Protein AF-A0A968U6Q4-F1 (afdb_monomer_lite)

Structure (mmCIF, N/CA/C/O backbone):
data_AF-A0A968U6Q4-F1
#
_entry.id   AF-A0A968U6Q4-F1
#
loop_
_atom_site.group_PDB
_atom_site.id
_atom_site.type_symbol
_atom_site.label_atom_id
_atom_site.label_alt_id
_atom_site.label_comp_id
_atom_site.label_asym_id
_atom_site.label_entity_id
_atom_site.label_seq_id
_atom_site.pdbx_PDB_ins_code
_atom_site.Cartn_x
_atom_site.Cartn_y
_atom_site.Cartn_z
_atom_site.occupancy
_atom_site.B_iso_or_equiv
_atom_site.auth_seq_id
_atom_site.auth_comp_id
_atom_site.auth_asym_id
_atom_site.auth_atom_id
_atom_site.pdbx_PDB_model_num
ATOM 1 N N . MET A 1 1 ? -23.267 0.682 14.275 1.00 75.75 1 MET A N 1
ATOM 2 C CA . MET A 1 1 ? -24.245 0.670 13.162 1.00 75.75 1 MET A CA 1
ATOM 3 C C . MET A 1 1 ? -23.506 0.391 11.859 1.00 75.75 1 MET A C 1
ATOM 5 O O . MET A 1 1 ? -22.296 0.574 11.845 1.00 75.75 1 MET A O 1
ATOM 9 N N . PRO A 1 2 ? -24.155 -0.107 10.793 1.00 87.12 2 PRO A N 1
ATOM 10 C CA . PRO A 1 2 ? -23.491 -0.281 9.502 1.00 87.12 2 PRO A CA 1
ATOM 11 C C . PRO A 1 2 ? -23.343 1.059 8.760 1.00 87.12 2 PRO A C 1
ATOM 13 O O . PRO A 1 2 ? -24.261 1.874 8.776 1.00 87.12 2 PRO A O 1
ATOM 16 N N . PHE A 1 3 ? -22.223 1.247 8.055 1.00 95.56 3 PHE A N 1
ATOM 17 C CA . PHE A 1 3 ? -22.048 2.360 7.114 1.00 95.56 3 PHE A CA 1
ATOM 18 C C . PHE A 1 3 ? -23.128 2.364 6.012 1.00 95.56 3 PHE A C 1
ATOM 20 O O . PHE A 1 3 ? -23.607 1.289 5.620 1.00 95.56 3 PHE A O 1
ATOM 27 N N . PRO A 1 4 ? -23.447 3.538 5.428 1.00 97.12 4 PRO A N 1
ATOM 28 C CA . PRO A 1 4 ? -24.212 3.633 4.191 1.00 97.12 4 PRO A CA 1
ATOM 29 C C . PRO A 1 4 ? -23.620 2.739 3.099 1.00 97.12 4 PRO A C 1
ATOM 31 O O . PRO A 1 4 ? -22.401 2.606 2.976 1.00 97.12 4 PRO A O 1
ATOM 34 N N . LYS A 1 5 ? -24.487 2.151 2.267 1.00 97.12 5 LYS A N 1
ATOM 35 C CA . LYS A 1 5 ? -24.078 1.182 1.239 1.00 97.12 5 LYS A CA 1
ATOM 36 C C . LYS A 1 5 ? -22.951 1.711 0.340 1.00 97.12 5 LYS A C 1
ATOM 38 O O . LYS A 1 5 ? -21.973 0.999 0.146 1.00 97.12 5 LYS A O 1
ATOM 43 N N . GLY A 1 6 ? -23.064 2.951 -0.147 1.00 97.88 6 GLY A N 1
ATOM 44 C CA . GLY A 1 6 ? -22.059 3.555 -1.031 1.00 97.88 6 GLY A CA 1
ATOM 45 C C . GLY A 1 6 ? -20.687 3.700 -0.368 1.00 97.88 6 GLY A C 1
ATOM 46 O O . GLY A 1 6 ? -19.688 3.295 -0.949 1.00 97.88 6 GLY A O 1
ATOM 47 N N . VAL A 1 7 ? -20.647 4.174 0.881 1.00 98.19 7 VAL A N 1
ATOM 48 C CA . VAL A 1 7 ? -19.402 4.298 1.663 1.00 98.19 7 VAL A CA 1
ATOM 49 C C . VAL A 1 7 ? -18.778 2.926 1.918 1.00 98.19 7 VAL A C 1
ATOM 51 O O . VAL A 1 7 ? -17.573 2.741 1.753 1.00 98.19 7 VAL A O 1
ATOM 54 N N . ARG A 1 8 ? -19.603 1.930 2.267 1.00 97.50 8 ARG A N 1
ATOM 55 C CA . ARG A 1 8 ? -19.145 0.553 2.477 1.00 97.50 8 ARG A CA 1
ATOM 56 C C . ARG A 1 8 ? -18.539 -0.042 1.203 1.00 97.50 8 ARG A C 1
ATOM 58 O O . ARG A 1 8 ? -17.495 -0.687 1.270 1.00 97.50 8 ARG A O 1
ATOM 65 N N . GLU A 1 9 ? -19.207 0.120 0.064 1.00 97.75 9 GLU A N 1
ATOM 66 C CA . GLU A 1 9 ? -18.735 -0.392 -1.226 1.00 97.75 9 GLU A CA 1
ATOM 67 C C . GLU A 1 9 ? -17.444 0.304 -1.664 1.00 97.75 9 GLU A C 1
ATOM 69 O O . GLU A 1 9 ? -16.499 -0.389 -2.039 1.00 97.75 9 GLU A O 1
ATOM 74 N N . ASP A 1 10 ? -17.360 1.630 -1.528 1.00 97.94 10 ASP A N 1
ATOM 75 C CA . ASP A 1 10 ? -16.158 2.403 -1.855 1.00 97.94 10 ASP A CA 1
ATOM 76 C C . ASP A 1 10 ? -14.952 1.948 -1.018 1.00 97.94 10 ASP A C 1
ATOM 78 O O . ASP A 1 10 ? -13.912 1.586 -1.568 1.00 97.94 10 ASP A O 1
ATOM 82 N N . ALA A 1 11 ? -15.114 1.818 0.304 1.00 97.94 11 ALA A N 1
ATOM 83 C CA . ALA A 1 11 ? -14.056 1.310 1.178 1.00 97.94 11 ALA A CA 1
ATOM 84 C C . ALA A 1 11 ? -13.579 -0.094 0.758 1.00 97.94 11 ALA A C 1
ATOM 86 O O . ALA A 1 11 ? -12.377 -0.346 0.658 1.00 97.94 11 ALA A O 1
ATOM 87 N N . LEU A 1 12 ? -14.510 -1.012 0.463 1.00 96.69 12 LEU A N 1
ATOM 88 C CA . LEU A 1 12 ? -14.184 -2.374 0.023 1.00 96.69 12 LEU A CA 1
ATOM 89 C C . LEU A 1 12 ? -13.437 -2.401 -1.315 1.00 96.69 12 LEU A C 1
ATOM 91 O O . LEU A 1 12 ? -12.538 -3.231 -1.480 1.00 96.69 12 LEU A O 1
ATOM 95 N N . VAL A 1 13 ? -13.806 -1.529 -2.256 1.00 94.56 13 VAL A N 1
ATOM 96 C CA . VAL A 1 13 ? -13.171 -1.420 -3.575 1.00 94.56 13 VAL A CA 1
ATOM 97 C C . VAL A 1 13 ? -11.781 -0.802 -3.457 1.00 94.56 13 VAL A C 1
ATOM 99 O O . VAL A 1 13 ? -10.825 -1.403 -3.946 1.00 94.56 13 VAL A O 1
ATOM 102 N N . ARG A 1 14 ? -11.634 0.322 -2.742 1.00 95.25 14 ARG A N 1
ATOM 103 C CA . ARG A 1 14 ? -10.334 0.976 -2.507 1.00 95.25 14 ARG A CA 1
ATOM 104 C C . ARG A 1 14 ? -9.351 0.062 -1.791 1.00 95.25 14 ARG A C 1
ATOM 106 O O . ARG A 1 14 ? -8.186 -0.006 -2.168 1.00 95.25 14 ARG A O 1
ATOM 113 N N . SER A 1 15 ? -9.828 -0.703 -0.810 1.00 94.38 15 SER A N 1
ATOM 114 C CA . SER A 1 15 ? -9.010 -1.700 -0.113 1.00 94.38 15 SER A CA 1
ATOM 115 C C . SER A 1 15 ? -8.886 -3.026 -0.860 1.00 94.38 15 SER A C 1
ATOM 117 O O . SER A 1 15 ? -8.177 -3.914 -0.389 1.00 94.38 15 SER A O 1
ATOM 119 N N . ARG A 1 16 ? -9.591 -3.207 -1.984 1.00 92.12 16 ARG A N 1
ATOM 120 C CA . ARG A 1 16 ? -9.603 -4.437 -2.794 1.00 92.12 16 ARG A CA 1
ATOM 121 C C . ARG A 1 16 ? -9.921 -5.702 -1.990 1.00 92.12 16 ARG A C 1
ATOM 123 O O . ARG A 1 16 ? -9.433 -6.784 -2.301 1.00 92.12 16 ARG A O 1
ATOM 130 N N . ARG A 1 17 ? -10.740 -5.564 -0.940 1.00 93.00 17 ARG A N 1
ATOM 131 C CA . ARG A 1 17 ? -11.081 -6.620 0.037 1.00 93.00 17 ARG A CA 1
ATOM 132 C C . ARG A 1 17 ? -9.887 -7.227 0.792 1.00 93.00 17 ARG A C 1
ATOM 134 O O . ARG A 1 17 ? -9.996 -8.334 1.324 1.00 93.00 17 ARG A O 1
ATOM 141 N N . TYR A 1 18 ? -8.774 -6.510 0.879 1.00 92.69 18 TYR A N 1
ATOM 142 C CA . TYR A 1 18 ? -7.690 -6.813 1.808 1.00 92.69 18 TYR A CA 1
ATOM 143 C C . TYR A 1 18 ? -7.901 -6.086 3.134 1.00 92.69 18 TYR A C 1
ATOM 145 O O . TYR A 1 18 ? -8.491 -5.006 3.183 1.00 92.69 18 TYR A O 1
ATOM 153 N N . CYS A 1 19 ? -7.408 -6.686 4.214 1.00 94.75 19 CYS A N 1
ATOM 154 C CA . CYS A 1 19 ? -7.327 -6.026 5.509 1.00 94.75 19 CYS A CA 1
ATOM 155 C C . CYS A 1 19 ? -6.284 -4.903 5.452 1.00 94.75 19 CYS A C 1
ATOM 157 O O . CYS A 1 19 ? -5.123 -5.178 5.167 1.00 94.75 19 CYS A O 1
ATOM 159 N N . CYS A 1 20 ? -6.656 -3.667 5.783 1.00 95.44 20 CYS A N 1
ATOM 160 C CA . CYS A 1 20 ? -5.728 -2.532 5.792 1.00 95.44 20 CYS A CA 1
ATOM 161 C C . CYS A 1 20 ? -4.633 -2.645 6.869 1.00 95.44 20 CYS A C 1
ATOM 163 O O . CYS A 1 20 ? -3.670 -1.894 6.832 1.00 95.44 20 CYS A O 1
ATOM 165 N N . VAL A 1 21 ? -4.782 -3.552 7.842 1.00 93.56 21 VAL A N 1
ATOM 166 C CA . VAL A 1 21 ? -3.828 -3.724 8.94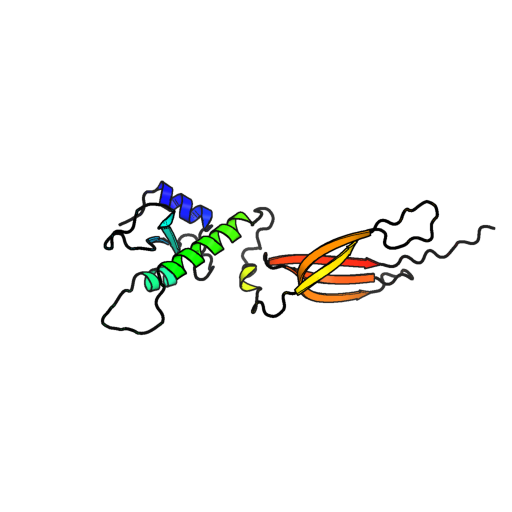9 1.00 93.56 21 VAL A CA 1
ATOM 167 C C . VAL A 1 21 ? -2.847 -4.862 8.678 1.00 93.56 21 VAL A C 1
ATOM 169 O O . VAL A 1 21 ? -1.638 -4.654 8.679 1.00 93.56 21 VAL A O 1
ATOM 172 N N . CYS A 1 22 ? -3.348 -6.081 8.445 1.00 89.12 22 CYS A N 1
ATOM 173 C CA . CYS A 1 22 ? -2.489 -7.253 8.232 1.00 89.12 22 CYS A CA 1
ATOM 174 C C . CYS A 1 22 ? -2.197 -7.550 6.756 1.00 89.12 22 CYS A C 1
ATOM 176 O O . CYS A 1 22 ? -1.406 -8.445 6.468 1.00 89.12 22 CYS A O 1
ATOM 178 N N . HIS A 1 23 ? -2.851 -6.844 5.828 1.00 87.31 23 HIS A N 1
ATOM 179 C CA . HIS A 1 23 ? -2.708 -7.018 4.378 1.00 87.31 23 HIS A CA 1
ATOM 180 C C . HIS A 1 23 ? -3.005 -8.440 3.876 1.00 87.31 23 HIS A C 1
ATOM 182 O O . HIS A 1 23 ? -2.544 -8.851 2.811 1.00 87.31 23 HIS A O 1
ATOM 188 N N . GLU A 1 24 ? -3.807 -9.201 4.621 1.00 84.31 24 GLU A N 1
ATOM 189 C CA . GLU A 1 24 ? -4.345 -10.485 4.178 1.00 84.31 24 GLU A CA 1
ATOM 190 C C . GLU A 1 24 ? -5.581 -10.273 3.295 1.00 84.31 24 GLU A C 1
ATOM 192 O O . GLU A 1 24 ? -6.413 -9.398 3.564 1.00 84.31 24 GLU A O 1
ATOM 197 N N . HIS A 1 25 ? -5.716 -11.082 2.239 1.00 86.88 25 HIS A N 1
ATOM 198 C CA . HIS A 1 25 ? -6.896 -11.055 1.379 1.00 86.88 25 HIS A CA 1
ATOM 199 C C . HIS A 1 25 ? -8.088 -11.671 2.116 1.00 86.88 25 HIS A C 1
ATOM 201 O O . HIS A 1 25 ? -8.183 -12.888 2.258 1.00 86.88 25 HIS A O 1
ATOM 207 N N . ALA A 1 26 ? -9.020 -10.833 2.566 1.00 87.19 26 ALA A N 1
ATOM 208 C CA . ALA A 1 26 ? -10.182 -11.279 3.326 1.00 87.19 26 ALA A CA 1
ATOM 209 C C . ALA A 1 26 ? -11.366 -11.670 2.423 1.00 87.19 26 ALA A C 1
ATOM 211 O O . ALA A 1 26 ? -12.277 -12.381 2.853 1.00 87.19 26 ALA A O 1
ATOM 212 N N . GLY A 1 27 ? -11.382 -11.228 1.160 1.00 90.12 27 GLY A N 1
ATOM 213 C CA . GLY A 1 27 ? -12.414 -11.589 0.190 1.00 90.12 27 GLY A CA 1
ATOM 214 C C . GLY A 1 27 ? -13.826 -11.261 0.696 1.00 90.12 27 GLY A C 1
ATOM 215 O O . GLY A 1 27 ? -14.167 -10.100 0.936 1.00 90.12 27 GLY A O 1
ATOM 216 N N . ARG A 1 28 ? -14.682 -12.281 0.847 1.00 91.25 28 ARG A N 1
ATOM 217 C CA . ARG A 1 28 ? -16.040 -12.112 1.405 1.00 91.25 28 ARG A CA 1
ATOM 218 C C . ARG A 1 28 ? -16.056 -11.862 2.917 1.00 91.25 28 ARG A C 1
ATOM 220 O O . ARG A 1 28 ? -17.037 -11.311 3.396 1.00 91.25 28 ARG A O 1
ATOM 227 N N . GLY A 1 29 ? -14.992 -12.222 3.634 1.00 91.56 29 GLY A N 1
ATOM 228 C CA . GLY A 1 29 ? -14.818 -11.963 5.067 1.00 91.56 29 GLY A CA 1
ATOM 229 C C . GLY A 1 29 ? -14.240 -10.583 5.394 1.00 91.56 29 GLY A C 1
ATOM 230 O O . GLY A 1 29 ? -13.822 -10.353 6.523 1.00 91.56 29 GLY A O 1
ATOM 231 N N . ALA A 1 30 ? -14.156 -9.686 4.407 1.00 95.56 30 ALA A N 1
ATOM 232 C CA . ALA A 1 30 ? -13.764 -8.297 4.615 1.00 95.56 30 ALA A CA 1
ATOM 233 C C . ALA A 1 30 ? -14.919 -7.500 5.247 1.00 95.56 30 ALA A C 1
ATOM 235 O O . ALA A 1 30 ? -16.018 -7.440 4.683 1.00 95.56 30 ALA A O 1
ATOM 236 N N . GLU A 1 31 ? -14.653 -6.846 6.375 1.00 95.94 31 GLU A N 1
ATOM 237 C CA . GLU A 1 31 ? -15.612 -6.014 7.103 1.00 95.94 31 GLU A CA 1
ATOM 238 C C . GLU A 1 31 ? -15.149 -4.558 7.155 1.00 95.94 31 GLU A C 1
ATOM 240 O O . GLU A 1 31 ? -13.960 -4.281 7.291 1.00 95.94 31 GLU A O 1
ATOM 245 N N . VAL A 1 32 ? -16.092 -3.621 7.031 1.00 96.88 32 VAL A N 1
ATOM 246 C CA . VAL A 1 32 ? -15.810 -2.185 7.158 1.00 96.88 32 VAL A CA 1
ATOM 247 C C . VAL A 1 32 ? -16.065 -1.775 8.601 1.00 96.88 32 VAL A C 1
ATOM 249 O O . VAL A 1 32 ? -17.199 -1.858 9.073 1.00 96.88 32 VAL A O 1
ATOM 252 N N . HIS A 1 33 ? -15.004 -1.349 9.271 1.00 95.62 33 HIS A N 1
ATOM 253 C CA . HIS A 1 33 ? -14.987 -0.898 10.651 1.00 95.62 33 HIS A CA 1
ATOM 254 C C . HIS A 1 33 ? -14.967 0.629 10.720 1.00 95.62 33 HIS A C 1
ATOM 256 O O . HIS A 1 33 ? -14.348 1.287 9.881 1.00 95.62 33 HIS A O 1
ATOM 262 N N . HIS A 1 34 ? -15.615 1.184 11.740 1.00 96.00 34 HIS A N 1
ATOM 263 C CA . HIS A 1 34 ? -15.482 2.591 12.102 1.00 96.00 34 HIS A CA 1
ATOM 264 C C . HIS A 1 34 ? -14.171 2.805 12.860 1.00 96.00 34 HIS A C 1
ATOM 266 O O . HIS A 1 34 ? -13.973 2.209 13.913 1.00 96.00 34 HIS A O 1
ATOM 272 N N . ILE A 1 35 ? -13.282 3.663 12.361 1.00 95.06 35 ILE A N 1
ATOM 273 C CA . ILE A 1 35 ? -12.025 3.995 13.050 1.00 95.06 35 ILE A CA 1
ATOM 274 C C . ILE A 1 35 ? -12.318 4.637 14.415 1.00 95.06 35 ILE A C 1
ATOM 276 O O . ILE A 1 35 ? -11.746 4.243 15.429 1.00 95.06 35 ILE A O 1
ATOM 280 N N . VAL A 1 36 ? -13.226 5.612 14.439 1.00 93.19 36 VAL A N 1
ATOM 281 C CA . VAL A 1 36 ? -13.873 6.130 15.648 1.00 93.19 36 VAL A CA 1
ATOM 282 C C . VAL A 1 36 ? -15.279 5.558 15.674 1.00 93.19 36 VAL A C 1
ATOM 284 O O . VAL A 1 36 ? -16.029 5.776 14.725 1.00 93.19 36 VAL A O 1
ATOM 287 N N . GLN A 1 37 ? -15.645 4.825 16.725 1.00 91.56 37 GLN A N 1
ATOM 288 C CA . GLN A 1 37 ? -16.962 4.193 16.812 1.00 91.56 37 GLN A CA 1
ATOM 289 C C . GLN A 1 37 ? -18.086 5.234 16.777 1.00 91.56 37 GLN A C 1
ATOM 291 O O . GLN A 1 37 ? -17.964 6.317 17.343 1.00 91.56 37 GLN A O 1
ATOM 296 N N . GLU A 1 38 ? -19.218 4.887 16.164 1.00 91.00 38 GLU A N 1
ATOM 297 C CA . GLU A 1 38 ? -20.389 5.777 16.114 1.00 91.00 38 GLU A CA 1
ATOM 298 C C . GLU A 1 38 ? -20.899 6.140 17.520 1.00 91.00 38 GLU A C 1
ATOM 300 O O . GLU A 1 38 ? -21.280 7.281 17.767 1.00 91.00 38 GLU A O 1
ATOM 305 N N . ALA A 1 39 ? -20.826 5.196 18.468 1.00 89.25 39 ALA A N 1
ATOM 306 C CA . ALA A 1 39 ? -21.177 5.432 19.871 1.00 89.25 39 ALA A CA 1
ATOM 307 C C . ALA A 1 39 ? -20.296 6.503 20.545 1.00 89.25 39 ALA A C 1
ATOM 309 O O . ALA A 1 39 ? -20.742 7.143 21.494 1.00 89.25 39 ALA A O 1
ATOM 310 N N . ASP A 1 40 ? -19.089 6.723 20.019 1.00 89.44 40 ASP A N 1
ATOM 311 C CA . ASP A 1 40 ? -18.134 7.736 20.472 1.00 89.44 40 ASP A CA 1
ATOM 312 C C . ASP A 1 40 ? -18.154 8.995 19.575 1.00 89.44 40 ASP A C 1
ATOM 314 O O . ASP A 1 40 ? -17.259 9.836 19.652 1.00 89.44 40 ASP A O 1
ATOM 318 N N . GLY A 1 41 ? -19.166 9.141 18.709 1.00 92.56 41 GLY A N 1
ATOM 319 C CA . GLY A 1 41 ? -19.331 10.291 17.814 1.00 92.56 41 GLY A CA 1
ATOM 320 C C . GLY A 1 41 ? -18.618 10.171 16.464 1.00 92.56 41 GLY A C 1
ATOM 321 O O . GLY A 1 41 ? -18.473 11.167 15.756 1.00 92.56 41 GLY A O 1
ATOM 322 N N . GLY A 1 42 ? -18.163 8.975 16.088 1.00 94.50 42 GLY A N 1
ATOM 323 C CA . GLY A 1 42 ? -17.574 8.728 14.776 1.00 94.50 42 GLY A CA 1
ATOM 324 C C . GLY A 1 42 ? -18.565 8.901 13.624 1.00 94.50 42 GLY A C 1
ATOM 325 O O . GLY A 1 42 ? -19.723 8.496 13.716 1.00 94.50 42 GLY A O 1
ATOM 326 N N . SER A 1 43 ? -18.102 9.484 12.516 1.00 96.50 43 SER A N 1
ATOM 327 C CA . SER A 1 43 ? -18.935 9.730 11.336 1.00 96.50 43 SER A CA 1
ATOM 328 C C . SER A 1 43 ? -19.171 8.464 10.504 1.00 96.50 43 SER A C 1
ATOM 330 O O . SER A 1 43 ? -18.428 7.485 10.589 1.00 96.50 43 SER A O 1
ATOM 332 N N . ASN A 1 44 ? -20.189 8.510 9.644 1.00 97.00 44 ASN A N 1
ATOM 333 C CA . ASN A 1 44 ? -20.484 7.478 8.646 1.00 97.00 44 ASN A CA 1
ATOM 334 C C . ASN A 1 44 ? -19.874 7.798 7.265 1.00 97.00 44 ASN A C 1
ATOM 336 O O . ASN A 1 44 ? -20.356 7.308 6.244 1.00 97.00 44 ASN A O 1
ATOM 340 N N . GLU A 1 45 ? -18.809 8.603 7.247 1.00 98.00 45 GLU A N 1
ATOM 341 C CA . GLU A 1 45 ? -18.095 9.027 6.040 1.00 98.00 45 GLU A CA 1
ATOM 342 C C . GLU A 1 45 ? -16.891 8.124 5.739 1.00 98.00 45 GLU A C 1
ATOM 344 O O . GLU A 1 45 ? -16.397 7.390 6.605 1.00 98.00 45 GLU A O 1
ATOM 349 N N . ILE A 1 46 ? -16.394 8.186 4.502 1.00 97.94 46 ILE A N 1
ATOM 350 C CA . ILE A 1 46 ? -15.295 7.339 4.016 1.00 97.94 46 ILE A CA 1
ATOM 351 C C . ILE A 1 46 ? -13.995 7.554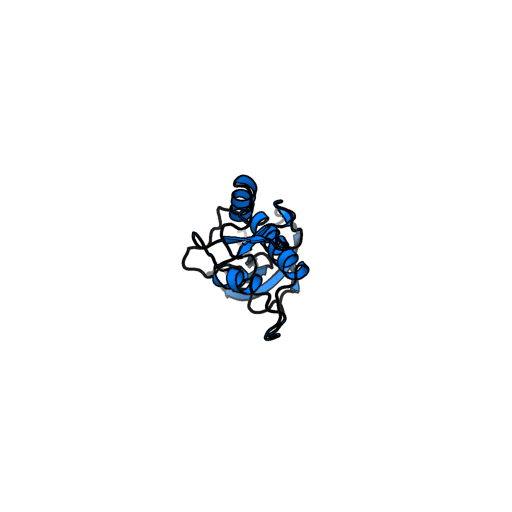 4.811 1.00 97.94 46 ILE A C 1
ATOM 353 O O . ILE A 1 46 ? -13.241 6.610 5.044 1.00 97.94 46 ILE A O 1
ATOM 357 N N . GLU A 1 47 ? -13.769 8.758 5.338 1.00 97.31 47 GLU A N 1
ATOM 358 C CA . GLU A 1 47 ? -12.620 9.122 6.175 1.00 97.31 47 GLU A CA 1
ATOM 359 C C . GLU A 1 47 ? -12.653 8.480 7.567 1.00 97.31 47 GLU A C 1
ATOM 361 O O . GLU A 1 47 ? -11.659 8.547 8.294 1.00 97.31 47 GLU A O 1
ATOM 366 N N . ASN A 1 48 ? -13.757 7.842 7.955 1.00 97.69 48 ASN A N 1
ATOM 367 C CA . ASN A 1 48 ? -13.853 7.066 9.188 1.00 97.69 48 ASN A CA 1
ATOM 368 C C . ASN A 1 48 ? -13.969 5.554 8.924 1.00 97.69 48 ASN A C 1
ATOM 370 O O . ASN A 1 48 ? -14.060 4.772 9.867 1.00 97.69 48 ASN A O 1
ATOM 374 N N . ALA A 1 49 ? -13.954 5.123 7.661 1.00 98.00 49 ALA A N 1
ATOM 375 C CA . ALA A 1 49 ? -14.070 3.722 7.274 1.00 98.00 49 ALA A CA 1
ATOM 376 C C . ALA A 1 49 ? -12.690 3.066 7.098 1.00 98.00 49 ALA A C 1
ATOM 378 O O . ALA A 1 49 ? -11.803 3.618 6.449 1.00 98.00 49 ALA A O 1
ATOM 379 N N . ILE A 1 50 ? -12.516 1.853 7.627 1.00 98.00 50 ILE A N 1
ATOM 380 C CA . ILE A 1 50 ? -11.348 0.995 7.374 1.00 98.00 50 ILE A CA 1
ATOM 381 C C . ILE A 1 50 ? -11.792 -0.446 7.111 1.00 98.00 50 ILE A C 1
ATOM 383 O O . ILE A 1 50 ? -12.680 -0.959 7.785 1.00 98.00 50 ILE A O 1
ATOM 387 N N . VAL A 1 51 ? -11.183 -1.118 6.132 1.00 98.00 51 VAL A N 1
ATOM 388 C CA . VAL A 1 51 ? -11.483 -2.526 5.825 1.00 98.00 51 VAL A CA 1
ATOM 389 C C . VAL A 1 51 ? -10.570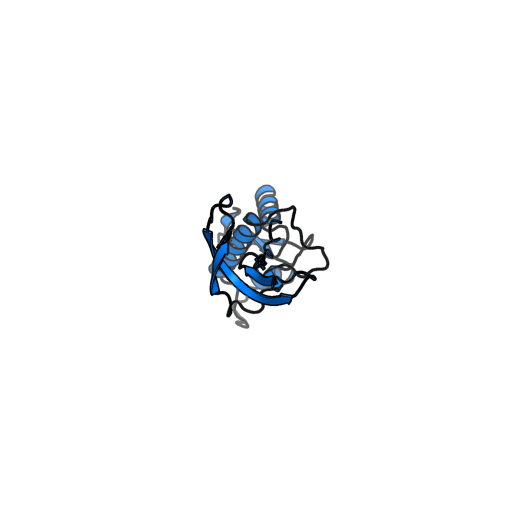 -3.445 6.626 1.00 98.00 51 VAL A C 1
ATOM 391 O O . VAL A 1 51 ? -9.351 -3.315 6.555 1.00 98.00 51 VAL A O 1
ATOM 394 N N . LEU A 1 52 ? -11.142 -4.403 7.353 1.00 96.81 52 LEU A N 1
ATOM 395 C CA . LEU A 1 52 ? -10.426 -5.359 8.199 1.00 96.81 52 LEU A CA 1
ATOM 396 C C . LEU A 1 52 ? -10.872 -6.801 7.905 1.00 96.81 52 LEU A C 1
ATOM 398 O O . LEU A 1 52 ? -12.000 -7.043 7.478 1.00 96.81 52 LEU A O 1
ATOM 402 N N . CYS A 1 53 ? -9.989 -7.775 8.142 1.00 94.88 53 CYS A N 1
ATOM 403 C CA . CYS A 1 53 ? -10.391 -9.182 8.246 1.00 94.88 53 CYS A CA 1
ATOM 404 C C . CYS A 1 53 ? -11.046 -9.444 9.612 1.00 94.88 53 CYS A C 1
ATOM 406 O O . CYS A 1 53 ? -10.825 -8.681 10.551 1.00 94.88 53 CYS A O 1
ATOM 408 N N . PHE A 1 54 ? -11.781 -10.551 9.761 1.00 93.06 54 PHE A N 1
ATOM 409 C CA . PHE A 1 54 ? -12.472 -10.888 11.017 1.00 93.06 54 PHE A CA 1
ATOM 410 C C . PHE A 1 54 ? -11.577 -10.841 12.263 1.00 93.06 54 PHE A C 1
ATOM 412 O O . PHE A 1 54 ? -12.015 -10.383 13.316 1.00 93.06 54 PHE A O 1
ATOM 419 N N . LYS A 1 55 ? -10.316 -11.275 12.145 1.00 91.62 55 LYS A N 1
ATOM 420 C CA . LYS A 1 55 ? -9.358 -11.246 13.256 1.00 91.62 55 LYS A CA 1
ATOM 421 C C . LYS A 1 55 ? -9.062 -9.810 13.702 1.00 91.62 55 LYS A C 1
ATOM 423 O O . LYS A 1 55 ? -9.313 -9.467 14.852 1.00 91.62 55 LYS A O 1
ATOM 428 N N . CYS A 1 56 ? -8.569 -8.971 12.790 1.00 93.06 56 CYS A N 1
ATOM 429 C CA . CYS A 1 56 ? -8.241 -7.580 13.111 1.00 93.06 56 CYS A CA 1
ATOM 430 C C . CYS A 1 56 ? -9.493 -6.771 13.476 1.00 93.06 56 CYS A C 1
ATOM 432 O O . CYS A 1 56 ? -9.421 -5.888 14.324 1.00 93.06 56 CYS A O 1
ATOM 434 N N . HIS A 1 57 ? -10.645 -7.086 12.875 1.00 92.62 57 HIS A N 1
ATOM 435 C CA . HIS A 1 57 ? -11.920 -6.457 13.209 1.00 92.62 57 HIS A CA 1
ATOM 436 C C . HIS A 1 57 ? -12.318 -6.722 14.667 1.00 92.62 57 HIS A C 1
ATOM 438 O O . HIS A 1 57 ? -12.676 -5.790 15.387 1.00 92.62 57 HIS A O 1
ATOM 444 N N . ALA A 1 58 ? -12.207 -7.974 15.126 1.00 88.44 58 ALA A N 1
ATOM 445 C CA . ALA A 1 58 ? -12.452 -8.316 16.524 1.00 88.44 58 ALA A CA 1
ATOM 446 C C . ALA A 1 58 ? -11.490 -7.559 17.457 1.00 88.44 58 ALA A C 1
ATOM 448 O O . ALA A 1 58 ? -11.922 -6.953 18.434 1.00 88.44 58 ALA A O 1
ATOM 449 N N . GLU A 1 59 ? -10.198 -7.521 17.126 1.00 87.00 59 GLU A N 1
ATOM 450 C CA . GLU A 1 59 ? -9.172 -6.840 17.929 1.00 87.00 59 GLU A CA 1
ATOM 451 C C . GLU A 1 59 ? -9.386 -5.316 18.019 1.00 87.00 59 GLU A C 1
ATOM 453 O O . GLU A 1 59 ? -9.190 -4.741 19.089 1.00 87.00 59 GLU A O 1
ATOM 458 N N . ALA A 1 60 ? -9.845 -4.665 16.943 1.00 85.19 60 ALA A N 1
ATOM 459 C CA . ALA A 1 60 ? -10.126 -3.227 16.921 1.00 85.19 60 ALA A CA 1
ATOM 460 C C . ALA A 1 60 ? -11.340 -2.833 17.789 1.00 85.19 60 ALA A C 1
ATOM 462 O O . ALA A 1 60 ? -11.344 -1.765 18.398 1.00 85.19 60 ALA A O 1
ATOM 463 N N . GLY A 1 61 ? -12.350 -3.707 17.893 1.00 67.88 61 GLY A N 1
ATOM 464 C CA . GLY A 1 61 ? -13.583 -3.456 18.651 1.00 67.88 61 GLY A CA 1
ATOM 465 C C . GLY A 1 61 ? -13.526 -3.810 20.144 1.00 67.88 61 GLY A C 1
ATOM 466 O O . GLY A 1 61 ? -14.412 -3.419 20.906 1.00 67.88 61 GLY A O 1
ATOM 467 N N . HIS A 1 62 ? -12.505 -4.539 20.604 1.00 63.97 62 HIS A N 1
ATOM 468 C CA . HIS A 1 62 ? -12.385 -4.953 22.006 1.00 63.97 62 HIS A CA 1
ATOM 469 C C . HIS A 1 62 ? -11.775 -3.856 22.896 1.00 63.97 62 HIS A C 1
ATOM 471 O O . HIS A 1 62 ? -10.708 -4.011 23.494 1.00 63.97 62 HIS A O 1
ATOM 477 N N . TYR A 1 63 ? -12.495 -2.745 23.068 1.00 56.91 63 TYR A N 1
ATOM 478 C CA . TYR A 1 63 ? -12.205 -1.795 24.140 1.00 56.91 63 TYR A CA 1
ATOM 479 C C . TYR A 1 63 ? -12.704 -2.349 25.483 1.00 56.91 63 TYR A C 1
ATOM 481 O O . TYR A 1 63 ? -13.861 -2.178 25.863 1.00 56.91 63 TYR A O 1
ATOM 489 N N . ASN A 1 64 ? -11.825 -3.022 26.233 1.00 60.16 64 ASN A N 1
ATOM 490 C CA . ASN A 1 64 ? -12.080 -3.349 27.637 1.00 60.16 64 ASN A CA 1
ATOM 491 C C . ASN A 1 64 ? -11.155 -2.527 28.554 1.00 60.16 64 ASN A C 1
ATOM 493 O O . ASN A 1 64 ? -9.996 -2.904 28.759 1.00 60.16 64 ASN A O 1
ATOM 497 N N . PRO A 1 65 ? -11.632 -1.413 29.140 1.00 58.97 65 PRO A N 1
ATOM 498 C CA . PRO A 1 65 ? -10.819 -0.581 30.027 1.00 58.97 65 PRO A CA 1
ATOM 499 C C . PRO A 1 65 ? -10.398 -1.300 31.320 1.00 58.97 65 PRO A C 1
ATOM 501 O O . PRO A 1 65 ? -9.490 -0.838 32.000 1.00 58.97 65 PRO A O 1
ATOM 504 N N . ARG A 1 66 ? -11.009 -2.447 31.651 1.00 62.94 66 ARG A N 1
ATOM 505 C CA . ARG A 1 66 ? -10.721 -3.220 32.870 1.00 62.94 66 ARG A CA 1
ATOM 506 C C . ARG A 1 66 ? -9.614 -4.268 32.699 1.00 62.94 66 ARG A C 1
ATOM 508 O O . ARG A 1 66 ? -9.172 -4.832 33.692 1.00 62.94 66 ARG A O 1
ATOM 515 N N . HIS A 1 67 ? -9.144 -4.519 31.473 1.00 59.91 67 HIS A N 1
ATOM 516 C CA . HIS A 1 67 ? -8.088 -5.500 31.192 1.00 59.91 67 HIS A CA 1
ATOM 517 C C . HIS A 1 67 ? -7.074 -4.970 30.162 1.00 59.91 67 HIS A C 1
ATOM 519 O O . HIS A 1 67 ? -7.185 -5.269 28.973 1.00 59.91 67 HIS A O 1
ATOM 525 N N . PRO A 1 68 ? -6.058 -4.198 30.589 1.00 63.22 68 PRO A N 1
ATOM 526 C CA . PRO A 1 68 ? -5.051 -3.628 29.697 1.00 63.22 68 PRO A CA 1
ATOM 527 C C . PRO A 1 68 ? -3.973 -4.665 29.333 1.00 63.22 68 PRO A C 1
ATOM 529 O O . PRO A 1 68 ? -2.836 -4.582 29.792 1.00 63.22 68 PRO A O 1
ATOM 532 N N . ARG A 1 69 ? -4.319 -5.679 28.532 1.00 61.38 69 ARG A N 1
ATOM 533 C CA . ARG A 1 69 ? -3.332 -6.587 27.918 1.00 61.38 69 ARG A CA 1
ATOM 534 C C . ARG A 1 69 ? -3.188 -6.263 26.431 1.00 61.38 69 ARG A C 1
ATOM 536 O O . ARG A 1 69 ? -4.193 -6.127 25.744 1.00 61.38 69 ARG A O 1
ATOM 543 N N . GLY A 1 70 ? -1.941 -6.193 25.959 1.00 64.12 70 GLY A N 1
ATOM 544 C CA . GLY A 1 70 ? -1.593 -5.874 24.570 1.00 64.12 70 GLY A CA 1
ATOM 545 C C . GLY A 1 70 ? -1.545 -4.372 24.264 1.00 64.12 70 GLY A C 1
ATOM 546 O O . GLY A 1 70 ? -2.092 -3.549 25.000 1.00 64.12 70 GLY A O 1
ATOM 547 N N . THR A 1 71 ? -0.867 -4.018 23.172 1.00 66.81 71 THR A N 1
ATOM 548 C CA . THR A 1 71 ? -0.959 -2.696 22.540 1.00 66.81 71 THR A CA 1
ATOM 549 C C . THR A 1 71 ? -2.225 -2.639 21.694 1.00 66.81 71 THR A C 1
ATOM 551 O O . THR A 1 71 ? -2.493 -3.541 20.906 1.00 66.81 71 THR A O 1
ATOM 554 N N . LYS A 1 72 ? -3.031 -1.599 21.907 1.00 77.44 72 LYS A N 1
ATOM 555 C CA . LYS A 1 72 ? -4.313 -1.390 21.226 1.00 77.44 72 LYS A CA 1
ATOM 556 C C . LYS A 1 72 ? -4.083 -0.621 19.933 1.00 77.44 72 LYS A C 1
ATOM 558 O O . LYS A 1 72 ? -3.259 0.292 19.942 1.00 77.44 72 LYS A O 1
ATOM 563 N N . TYR A 1 73 ? -4.878 -0.907 18.905 1.00 86.88 73 TYR A N 1
ATOM 564 C CA . TYR A 1 73 ? -4.938 -0.040 17.736 1.00 86.88 73 TYR A CA 1
ATOM 565 C C . TYR A 1 73 ? -5.435 1.343 18.146 1.00 86.88 73 TYR A C 1
ATOM 567 O O . TYR A 1 73 ? -6.539 1.496 18.672 1.00 86.88 73 TYR A O 1
ATOM 575 N N . SER A 1 74 ? -4.603 2.355 17.934 1.00 88.12 74 SER A N 1
ATOM 576 C CA . SER A 1 74 ? -5.033 3.742 18.103 1.00 88.12 74 SER A CA 1
ATOM 577 C C . SER A 1 74 ? -5.793 4.229 16.866 1.00 88.12 74 SER A C 1
ATOM 579 O O . SER A 1 74 ? -5.580 3.738 15.758 1.00 88.12 74 SER A O 1
ATOM 581 N N . VAL A 1 75 ? -6.646 5.245 17.032 1.00 91.81 75 VAL A N 1
ATOM 582 C CA . VAL A 1 75 ? -7.327 5.923 15.910 1.00 91.81 75 VAL A CA 1
ATOM 583 C C . VAL A 1 75 ? -6.318 6.350 14.839 1.00 91.81 75 VAL A C 1
ATOM 585 O O . VAL A 1 75 ? -6.518 6.098 13.654 1.00 91.81 75 VAL A O 1
ATOM 588 N N . THR A 1 76 ? -5.198 6.937 15.264 1.00 92.75 76 THR A N 1
ATOM 589 C CA . THR A 1 76 ? -4.148 7.429 14.364 1.00 92.75 76 THR A CA 1
ATOM 590 C C . THR A 1 76 ? -3.402 6.302 13.651 1.00 92.75 76 THR A C 1
ATOM 592 O O . THR A 1 76 ? -2.999 6.465 12.504 1.00 92.75 76 THR A O 1
ATOM 595 N N . GLU A 1 77 ? -3.224 5.151 14.296 1.00 93.00 77 GLU A N 1
ATOM 596 C CA . GLU A 1 77 ? -2.641 3.953 13.689 1.00 93.00 77 GLU A CA 1
ATOM 597 C C . GLU A 1 77 ? -3.565 3.348 12.629 1.00 93.00 77 GLU A C 1
ATOM 599 O O . GLU A 1 77 ? -3.117 3.089 11.514 1.00 93.00 77 GLU A O 1
ATOM 604 N N . LEU A 1 78 ? -4.861 3.200 12.924 1.00 94.75 78 LEU A N 1
ATOM 605 C CA . LEU A 1 78 ? -5.842 2.708 11.952 1.00 94.75 78 LEU A CA 1
ATOM 606 C C . LEU A 1 78 ? -5.947 3.635 10.732 1.00 94.75 78 LEU A C 1
ATOM 608 O O . LEU A 1 78 ? -5.970 3.153 9.600 1.00 94.75 78 LEU A O 1
ATOM 612 N N . GLN A 1 79 ? -5.950 4.956 10.942 1.00 96.31 79 GLN A N 1
ATOM 613 C CA . GLN A 1 79 ? -5.913 5.937 9.850 1.00 96.31 79 GLN A CA 1
ATOM 614 C C . GLN A 1 79 ? -4.690 5.729 8.953 1.00 96.31 79 GLN A C 1
ATOM 616 O O . GLN A 1 79 ? -4.841 5.604 7.741 1.00 96.31 79 GLN A O 1
ATOM 621 N N . LYS A 1 80 ? -3.494 5.609 9.544 1.00 94.12 80 LYS A N 1
ATOM 622 C CA . LYS A 1 80 ? -2.255 5.377 8.786 1.00 94.12 80 LYS A CA 1
ATOM 623 C C . LYS A 1 80 ? -2.297 4.073 7.997 1.00 94.12 80 LYS A C 1
ATOM 625 O O . LYS A 1 80 ? -2.011 4.093 6.806 1.00 94.12 80 LYS A O 1
ATOM 630 N N . HIS A 1 81 ? -2.712 2.975 8.627 1.00 95.25 81 HIS A N 1
ATOM 631 C CA . HIS A 1 81 ? -2.861 1.679 7.962 1.00 95.25 81 HIS A CA 1
ATOM 632 C C . HIS A 1 81 ? -3.772 1.760 6.735 1.00 95.25 81 HIS A C 1
ATOM 634 O O . HIS A 1 81 ? -3.424 1.286 5.654 1.00 95.25 81 HIS A O 1
ATOM 640 N N . ARG A 1 82 ? -4.934 2.404 6.880 1.00 96.81 82 ARG A N 1
ATOM 641 C CA . ARG A 1 82 ? -5.859 2.628 5.770 1.00 96.81 82 ARG A CA 1
ATOM 642 C C . ARG A 1 82 ? -5.226 3.467 4.662 1.00 96.81 82 ARG A C 1
ATOM 644 O O . ARG A 1 82 ? -5.280 3.057 3.506 1.00 96.81 82 ARG A O 1
ATOM 651 N N . ASP A 1 83 ? -4.661 4.620 5.003 1.00 96.00 83 ASP A N 1
ATOM 652 C CA . ASP A 1 83 ? -4.160 5.586 4.022 1.00 96.00 83 ASP A CA 1
ATOM 653 C C . ASP A 1 83 ? -2.970 5.029 3.235 1.00 96.00 83 ASP A C 1
ATOM 655 O O . ASP A 1 83 ? -2.903 5.162 2.012 1.00 96.00 83 ASP A O 1
ATOM 659 N N . GLU A 1 84 ? -2.051 4.344 3.918 1.00 89.56 84 GLU A N 1
ATOM 660 C CA . GLU A 1 84 ? -0.921 3.663 3.289 1.00 89.56 84 GLU A CA 1
ATOM 661 C C . GLU A 1 84 ? -1.394 2.543 2.355 1.00 89.56 84 GLU A C 1
ATOM 663 O O . GLU A 1 84 ? -0.903 2.434 1.226 1.00 89.56 84 GLU A O 1
ATOM 668 N N . TRP A 1 85 ? -2.388 1.753 2.779 1.00 92.56 85 TRP A N 1
ATOM 669 C CA . TRP A 1 85 ? -2.949 0.682 1.960 1.00 92.56 85 TRP A CA 1
ATOM 670 C C . TRP A 1 85 ? -3.678 1.205 0.718 1.00 92.56 85 TRP A C 1
ATOM 672 O O . TRP A 1 85 ? -3.483 0.682 -0.381 1.00 92.56 85 TRP A O 1
ATOM 682 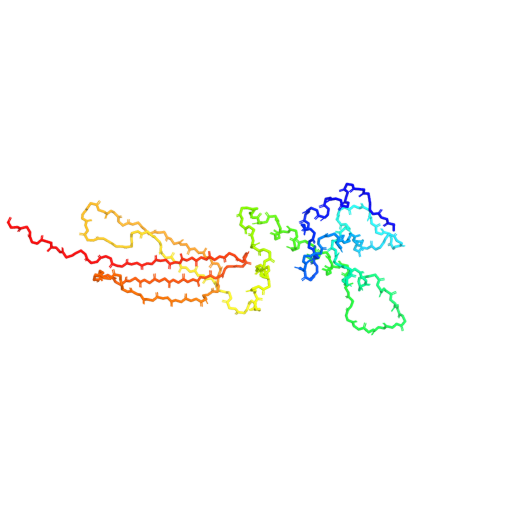N N . TRP A 1 86 ? -4.499 2.247 0.859 1.00 93.75 86 TRP A N 1
ATOM 683 C CA . TRP A 1 86 ? -5.197 2.858 -0.274 1.00 93.75 86 TRP A CA 1
ATOM 684 C C . TRP A 1 86 ? -4.219 3.454 -1.276 1.00 93.75 86 TRP A C 1
ATOM 686 O O . TRP A 1 86 ? -4.321 3.158 -2.464 1.00 93.75 86 TRP A O 1
ATOM 696 N N . LYS A 1 87 ? -3.197 4.174 -0.804 1.00 89.56 87 LYS A N 1
ATOM 697 C CA . LYS A 1 87 ? -2.131 4.691 -1.666 1.00 89.56 87 LYS A CA 1
ATOM 698 C C . LYS A 1 87 ? -1.401 3.572 -2.416 1.00 89.56 87 LYS A C 1
ATOM 700 O O . LYS A 1 87 ? -1.090 3.711 -3.599 1.00 89.56 87 LYS A O 1
ATOM 705 N N . TYR A 1 88 ? -1.134 2.449 -1.749 1.00 82.69 88 TYR A N 1
ATOM 706 C CA . TYR A 1 88 ? -0.566 1.270 -2.401 1.00 82.69 88 TYR A CA 1
ATOM 707 C C . TYR A 1 88 ? -1.506 0.720 -3.488 1.00 82.69 88 TYR A C 1
ATOM 709 O O . TYR A 1 88 ? -1.069 0.495 -4.618 1.00 82.69 88 TYR A O 1
ATOM 717 N N . CYS A 1 89 ? -2.796 0.566 -3.186 1.00 84.06 89 CYS A N 1
ATOM 718 C CA . CYS A 1 89 ? -3.802 0.069 -4.127 1.00 84.06 89 CYS A CA 1
ATOM 719 C C . CYS A 1 89 ? -4.015 0.993 -5.336 1.00 84.06 89 CYS A C 1
ATOM 721 O O . CYS A 1 89 ? -4.253 0.494 -6.435 1.00 84.06 89 CYS A O 1
ATOM 723 N N . GLU A 1 90 ? -3.909 2.311 -5.164 1.00 86.06 90 GLU A N 1
ATOM 724 C CA . GLU A 1 90 ? -3.961 3.293 -6.257 1.00 86.06 90 GLU A CA 1
ATOM 725 C C . GLU A 1 90 ? -2.753 3.174 -7.196 1.00 86.06 90 GLU A C 1
ATOM 727 O O . GLU A 1 90 ? -2.878 3.362 -8.402 1.00 86.06 90 GLU A O 1
ATOM 732 N N . SER A 1 91 ? -1.583 2.802 -6.668 1.00 75.94 91 SER A N 1
ATOM 733 C CA . SER A 1 91 ? -0.349 2.633 -7.452 1.00 75.94 91 SER A CA 1
ATOM 734 C C . SER A 1 91 ? -0.281 1.331 -8.269 1.00 75.94 91 SER A C 1
ATOM 736 O O . SER A 1 91 ? 0.680 1.101 -9.016 1.00 75.94 91 SER A O 1
ATOM 738 N N . TYR A 1 92 ? -1.273 0.455 -8.105 1.00 67.69 92 TYR A N 1
ATOM 739 C CA . TYR A 1 92 ? -1.268 -0.893 -8.651 1.00 67.69 92 TYR A CA 1
ATOM 740 C C . TYR A 1 92 ? -1.953 -0.974 -10.014 1.00 67.69 92 TYR A C 1
ATOM 742 O O . TYR A 1 92 ? -3.112 -0.587 -10.161 1.00 67.69 92 TYR A O 1
ATOM 750 N N . ASP A 1 93 ? -1.273 -1.628 -10.953 1.00 61.75 93 ASP A N 1
ATOM 751 C CA . ASP A 1 93 ? -1.755 -1.942 -12.298 1.00 61.75 93 ASP A CA 1
ATOM 752 C C . ASP A 1 93 ? -2.517 -3.292 -12.331 1.00 61.75 93 ASP A C 1
ATOM 754 O O . ASP A 1 93 ? -1.925 -4.324 -11.996 1.00 61.75 93 ASP A O 1
ATOM 758 N N . PRO A 1 94 ? -3.817 -3.319 -12.698 1.00 56.41 94 PRO A N 1
ATOM 759 C CA . PRO A 1 94 ? -4.623 -4.540 -12.792 1.00 56.41 94 PRO A CA 1
ATOM 760 C C . PRO A 1 94 ? -4.047 -5.632 -13.702 1.00 56.41 94 PRO A C 1
ATOM 762 O O . PRO A 1 94 ? -4.331 -6.807 -13.467 1.00 56.41 94 PRO A O 1
ATOM 765 N N . GLU A 1 95 ? -3.242 -5.273 -14.706 1.00 49.22 95 GLU A N 1
ATOM 766 C CA . GLU A 1 95 ? -2.631 -6.231 -15.637 1.00 49.22 95 GLU A CA 1
ATOM 767 C C . GLU A 1 95 ? -1.510 -7.061 -14.986 1.00 49.22 95 GLU A C 1
ATOM 769 O O . GLU A 1 95 ? -1.099 -8.088 -15.523 1.00 49.22 95 GLU A O 1
ATOM 774 N N . LEU A 1 96 ? -1.046 -6.667 -13.795 1.00 48.22 96 LEU A N 1
ATOM 775 C CA . LEU A 1 96 ? 0.080 -7.279 -13.084 1.00 48.22 96 LEU A CA 1
ATOM 776 C C . LEU A 1 96 ? -0.353 -8.084 -11.852 1.00 48.22 96 LEU A C 1
ATOM 778 O O . LEU A 1 96 ? 0.390 -8.170 -10.869 1.00 48.22 96 LEU A O 1
ATOM 782 N N . ARG A 1 97 ? -1.566 -8.655 -11.867 1.00 50.16 97 ARG A N 1
ATOM 783 C CA . ARG A 1 97 ? -2.082 -9.412 -10.722 1.00 50.16 97 ARG A CA 1
ATOM 784 C C . ARG A 1 97 ? -1.187 -10.620 -10.415 1.00 50.16 97 ARG A C 1
ATOM 786 O O . ARG A 1 97 ? -1.085 -11.496 -11.273 1.00 50.16 97 ARG A O 1
ATOM 793 N N . PRO A 1 98 ? -0.553 -10.699 -9.221 1.00 48.97 98 PRO A N 1
ATOM 794 C CA . PRO A 1 98 ? 0.149 -11.909 -8.816 1.00 48.97 98 PRO A CA 1
ATOM 795 C C . PRO A 1 98 ? -0.830 -13.076 -8.876 1.00 48.97 98 PRO A C 1
ATOM 797 O O . PRO A 1 98 ? -1.998 -12.918 -8.504 1.00 48.97 98 PRO A O 1
ATOM 800 N N . ASN A 1 99 ? -0.365 -14.228 -9.350 1.00 47.09 99 ASN A N 1
ATOM 801 C CA . ASN A 1 99 ? -1.160 -15.448 -9.323 1.00 47.09 99 ASN A CA 1
ATOM 802 C C . ASN A 1 99 ? -1.600 -15.722 -7.874 1.00 47.09 99 ASN A C 1
ATOM 804 O O . ASN A 1 99 ? -0.834 -15.474 -6.944 1.00 47.09 99 ASN A O 1
ATOM 808 N N . ASP A 1 100 ? -2.805 -16.254 -7.673 1.00 49.03 100 ASP A N 1
ATOM 809 C CA . ASP A 1 100 ? -3.443 -16.451 -6.361 1.00 49.03 100 ASP A CA 1
ATOM 810 C C . ASP A 1 100 ? -2.590 -17.290 -5.376 1.00 49.03 100 ASP A C 1
ATOM 812 O O . ASP A 1 100 ? -2.820 -17.272 -4.166 1.00 49.03 100 ASP A O 1
ATOM 816 N N . ASN A 1 101 ? -1.581 -18.001 -5.892 1.00 49.31 101 ASN A N 1
ATOM 817 C CA . ASN A 1 101 ? -0.628 -18.827 -5.148 1.00 49.31 101 ASN A CA 1
ATOM 818 C C . ASN A 1 101 ? 0.672 -18.106 -4.731 1.00 49.31 101 ASN A C 1
ATOM 820 O O . ASN A 1 101 ? 1.454 -18.666 -3.959 1.00 49.31 101 ASN A O 1
ATOM 824 N N . GLU A 1 102 ? 0.934 -16.889 -5.210 1.00 51.41 102 GLU A N 1
ATOM 825 C CA . GLU A 1 102 ? 2.101 -16.097 -4.816 1.00 51.41 102 GLU A CA 1
ATOM 826 C C . GLU A 1 102 ? 1.726 -15.151 -3.672 1.00 51.41 102 GLU A C 1
ATOM 828 O O . GLU A 1 102 ? 0.821 -14.321 -3.774 1.00 51.41 102 GLU A O 1
ATOM 833 N N . LYS A 1 103 ? 2.425 -15.279 -2.536 1.00 48.09 103 LYS A N 1
ATOM 834 C CA . LYS A 1 103 ? 2.253 -14.362 -1.404 1.00 48.09 103 LYS A CA 1
ATOM 835 C C . LYS A 1 103 ? 2.447 -12.927 -1.904 1.00 48.09 103 LYS A C 1
ATOM 837 O O . LYS A 1 103 ? 3.466 -12.618 -2.511 1.00 48.09 103 LYS A O 1
ATOM 842 N N . HIS A 1 104 ? 1.453 -12.083 -1.624 1.00 50.84 104 HIS A N 1
ATOM 843 C CA . HIS A 1 104 ? 1.348 -10.694 -2.074 1.00 50.84 104 HIS A CA 1
ATOM 844 C C . HIS A 1 104 ? 2.695 -9.929 -2.011 1.00 50.84 104 HIS A C 1
ATOM 846 O O . HIS A 1 104 ? 3.423 -10.107 -1.034 1.00 50.84 104 HIS A O 1
ATOM 852 N N . PRO A 1 105 ? 3.016 -9.027 -2.963 1.00 47.84 105 PRO A N 1
ATOM 853 C CA . PRO A 1 105 ? 4.315 -8.343 -3.073 1.00 47.84 105 PRO A CA 1
ATOM 854 C C . PRO A 1 105 ? 4.821 -7.660 -1.792 1.00 47.84 105 PRO A C 1
ATOM 856 O O . PRO A 1 105 ? 6.025 -7.555 -1.578 1.00 47.84 105 PRO A O 1
ATOM 859 N N . LEU A 1 106 ? 3.917 -7.227 -0.909 1.00 48.56 106 LEU A N 1
ATOM 860 C CA . LEU A 1 106 ? 4.268 -6.631 0.389 1.00 48.56 106 LEU A CA 1
ATOM 861 C C . LEU A 1 106 ? 4.719 -7.658 1.447 1.00 48.56 106 LEU A C 1
ATOM 863 O O . LEU A 1 106 ? 5.461 -7.304 2.355 1.00 48.56 106 LEU A O 1
ATOM 867 N N . ASN A 1 107 ? 4.358 -8.935 1.296 1.00 44.41 107 ASN A N 1
ATOM 868 C CA . ASN A 1 107 ? 4.891 -10.051 2.090 1.00 44.41 107 ASN A CA 1
ATOM 869 C C . ASN A 1 107 ? 6.264 -10.537 1.584 1.00 44.41 107 ASN A C 1
ATOM 871 O O . ASN A 1 107 ? 6.890 -11.377 2.228 1.00 44.41 107 ASN A O 1
ATOM 875 N N . LEU A 1 108 ? 6.740 -10.014 0.446 1.00 45.69 108 LEU A N 1
ATOM 876 C CA . LEU A 1 108 ? 8.090 -10.237 -0.084 1.00 45.69 108 LEU A CA 1
ATOM 877 C C . LEU A 1 108 ? 9.074 -9.134 0.327 1.00 45.69 108 LEU A C 1
ATOM 879 O O . LEU A 1 108 ? 10.181 -9.087 -0.208 1.00 45.69 108 LEU A O 1
ATOM 883 N N . ILE A 1 109 ? 8.705 -8.263 1.271 1.00 43.41 109 ILE A N 1
ATOM 884 C CA . ILE A 1 109 ? 9.642 -7.339 1.912 1.00 43.41 109 ILE A CA 1
ATOM 885 C C . ILE A 1 109 ? 9.995 -7.904 3.296 1.00 43.41 109 ILE A C 1
ATOM 887 O O . ILE A 1 109 ? 9.421 -7.478 4.299 1.00 43.41 109 ILE A O 1
ATOM 891 N N . PRO A 1 110 ? 10.928 -8.868 3.413 1.00 40.72 110 PRO A N 1
ATOM 892 C CA . PRO A 1 110 ? 11.548 -9.135 4.698 1.00 40.72 110 PRO A CA 1
ATOM 893 C C . PRO A 1 110 ? 12.394 -7.906 5.043 1.00 40.72 110 PRO A C 1
ATOM 895 O O . PRO A 1 110 ? 13.467 -7.735 4.479 1.00 40.72 110 PRO A O 1
ATOM 898 N N . ASN A 1 111 ? 11.861 -7.046 5.918 1.00 44.09 111 ASN A N 1
ATOM 899 C CA . ASN A 1 111 ? 12.501 -5.886 6.547 1.00 44.09 111 ASN A CA 1
ATOM 900 C C . ASN A 1 111 ? 13.315 -4.983 5.602 1.00 44.09 111 ASN A C 1
ATOM 902 O O . ASN A 1 111 ? 14.416 -5.313 5.172 1.00 44.09 111 ASN A O 1
ATOM 906 N N . GLY A 1 112 ? 12.802 -3.777 5.344 1.00 49.47 112 GLY A N 1
ATOM 907 C CA . GLY A 1 112 ? 13.409 -2.736 4.504 1.00 49.47 112 GLY A CA 1
ATOM 908 C C . GLY A 1 112 ? 14.748 -2.148 4.984 1.00 49.47 112 GLY A C 1
ATOM 909 O O . GLY A 1 112 ? 14.925 -0.938 4.922 1.00 49.47 112 GLY A O 1
ATOM 910 N N . GLN A 1 113 ? 15.703 -2.966 5.428 1.00 52.94 113 GLN A N 1
ATOM 911 C CA . GLN A 1 113 ? 17.042 -2.535 5.839 1.00 52.94 113 GLN A CA 1
ATOM 912 C C . GLN A 1 113 ? 18.063 -2.435 4.691 1.00 52.94 113 GLN A C 1
ATOM 914 O O . GLN A 1 113 ? 19.118 -1.845 4.895 1.00 52.94 113 GLN A O 1
ATOM 919 N N . 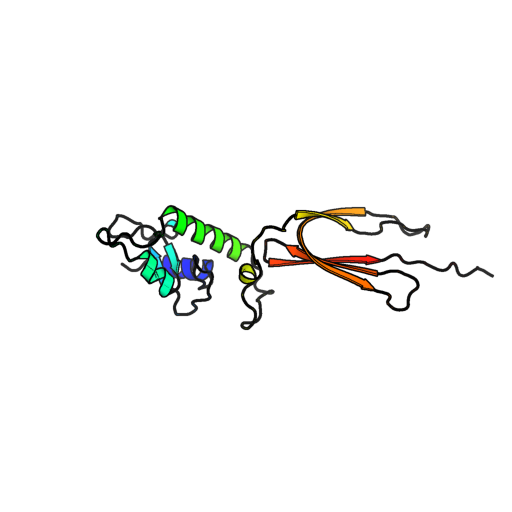ASP A 1 114 ? 17.741 -2.891 3.473 1.00 66.19 114 ASP A N 1
ATOM 920 C CA . ASP A 1 114 ? 18.699 -2.911 2.346 1.00 66.19 114 ASP A CA 1
ATOM 921 C C . ASP A 1 114 ? 18.287 -2.087 1.111 1.00 66.19 114 ASP A C 1
ATOM 923 O O . ASP A 1 114 ? 18.920 -2.200 0.059 1.00 66.19 114 ASP A O 1
ATOM 927 N N . ILE A 1 115 ? 17.232 -1.263 1.186 1.00 72.12 115 ILE A N 1
ATOM 928 C CA . ILE A 1 115 ? 16.844 -0.410 0.050 1.00 72.12 115 ILE A CA 1
ATOM 929 C C . ILE A 1 115 ? 17.789 0.793 -0.036 1.00 72.12 115 ILE A C 1
ATOM 931 O O . ILE A 1 115 ? 17.807 1.648 0.849 1.00 72.12 115 ILE A O 1
ATOM 935 N N . LYS A 1 116 ? 18.544 0.887 -1.135 1.00 84.06 116 LYS A N 1
ATOM 936 C CA . LYS A 1 116 ? 19.494 1.975 -1.416 1.00 84.06 116 LYS A CA 1
ATOM 937 C C . LYS A 1 116 ? 19.040 2.782 -2.629 1.00 84.06 116 LYS A C 1
ATOM 939 O O . LYS A 1 116 ? 18.276 2.283 -3.453 1.00 84.06 116 LYS A O 1
ATOM 944 N N . LEU A 1 117 ? 19.503 4.027 -2.743 1.00 87.06 117 LEU A N 1
ATOM 945 C CA . LEU A 1 117 ? 19.423 4.766 -4.004 1.00 87.06 117 LEU A CA 1
ATOM 946 C C . LEU A 1 117 ? 20.449 4.165 -4.973 1.00 87.06 117 LEU A C 1
ATOM 948 O O . LEU A 1 117 ? 21.627 4.073 -4.640 1.00 87.06 117 LEU A O 1
ATOM 952 N N . ILE A 1 118 ? 19.981 3.728 -6.134 1.00 90.94 118 ILE A N 1
ATOM 953 C CA . ILE A 1 118 ? 20.765 3.107 -7.195 1.00 90.94 118 ILE A CA 1
ATOM 954 C C . ILE A 1 118 ? 20.790 4.059 -8.390 1.00 90.94 118 ILE A C 1
ATOM 956 O O . ILE A 1 118 ? 19.750 4.586 -8.789 1.00 90.94 118 ILE A O 1
ATOM 960 N N . GLU A 1 119 ? 21.975 4.245 -8.961 1.00 93.81 119 GLU A N 1
ATOM 961 C CA . GLU A 1 119 ? 22.208 4.930 -10.232 1.00 93.81 119 GLU A CA 1
ATOM 962 C C . GLU A 1 119 ? 22.679 3.918 -11.274 1.00 93.81 119 GLU A C 1
ATOM 964 O O . GLU A 1 119 ? 23.546 3.084 -10.990 1.00 93.81 119 GLU A O 1
ATOM 969 N N . LYS A 1 120 ? 22.089 3.977 -12.469 1.00 93.31 120 LYS A N 1
ATOM 970 C CA . LYS A 1 120 ? 22.485 3.171 -13.625 1.00 93.31 120 LYS A CA 1
ATOM 971 C C . LYS A 1 120 ? 22.560 4.035 -14.870 1.00 93.31 120 LYS A C 1
ATOM 973 O O . LYS A 1 120 ? 21.661 4.829 -15.124 1.00 93.31 120 LYS A O 1
ATOM 978 N N . GLU A 1 121 ? 23.618 3.838 -15.639 1.00 92.69 121 GLU A N 1
ATOM 979 C CA . GLU A 1 121 ? 23.770 4.404 -16.974 1.00 92.69 121 GLU A CA 1
ATOM 980 C C . GLU A 1 121 ? 23.082 3.480 -17.978 1.00 92.69 121 GLU A C 1
ATOM 982 O O . GLU A 1 121 ? 23.311 2.272 -17.972 1.00 92.69 121 GLU A O 1
ATOM 987 N N . ILE A 1 122 ? 22.223 4.030 -18.830 1.00 91.31 122 ILE A N 1
ATOM 988 C CA . ILE A 1 122 ? 21.545 3.289 -19.893 1.00 91.31 122 ILE A CA 1
ATOM 989 C C . ILE A 1 122 ? 21.809 3.944 -21.248 1.00 91.31 122 ILE A C 1
ATOM 991 O O . ILE A 1 122 ? 22.060 5.145 -21.334 1.00 91.31 122 ILE A O 1
ATOM 995 N N . GLY A 1 123 ? 21.718 3.142 -22.307 1.00 89.62 123 GLY A N 1
ATOM 996 C CA . GLY A 1 123 ? 21.919 3.580 -23.686 1.00 89.62 123 GLY A CA 1
ATOM 997 C C . GLY A 1 123 ? 23.219 3.056 -24.293 1.00 89.62 123 GLY A C 1
ATOM 998 O O . GLY A 1 123 ? 23.696 1.976 -23.940 1.00 89.62 123 GLY A O 1
ATOM 999 N N . ILE A 1 124 ? 23.764 3.810 -25.246 1.00 88.00 124 ILE A N 1
ATOM 1000 C CA . ILE A 1 124 ? 25.026 3.497 -25.921 1.00 88.00 124 ILE A CA 1
ATOM 1001 C C . ILE A 1 124 ? 26.132 4.210 -25.151 1.00 88.00 124 ILE A C 1
ATOM 1003 O O . ILE A 1 124 ? 26.371 5.396 -25.365 1.00 88.00 124 ILE A O 1
ATOM 1007 N N . LEU A 1 125 ? 26.762 3.479 -24.228 1.00 84.25 125 LEU A N 1
ATOM 1008 C CA . LEU A 1 125 ? 27.781 4.032 -23.329 1.00 84.25 125 LEU A CA 1
ATOM 1009 C C . LEU A 1 125 ? 29.091 4.348 -24.047 1.00 84.25 125 LEU A C 1
ATOM 1011 O O . LEU A 1 125 ? 29.777 5.294 -23.684 1.00 84.25 125 LEU A O 1
ATOM 1015 N N . SER A 1 126 ? 29.431 3.540 -25.050 1.00 81.56 126 SER A N 1
ATOM 1016 C CA . SER A 1 126 ? 30.544 3.806 -25.951 1.00 81.56 126 SER A CA 1
ATOM 1017 C C . SER A 1 126 ? 30.395 3.052 -27.270 1.00 81.56 126 SER A C 1
ATOM 1019 O O . SER A 1 126 ? 29.778 1.980 -27.318 1.00 81.56 126 SER A O 1
ATOM 1021 N N . SER A 1 127 ? 30.953 3.601 -28.351 1.00 80.75 127 SER A N 1
ATOM 1022 C CA . SER A 1 127 ? 30.987 2.943 -29.661 1.00 80.75 127 SER A CA 1
ATOM 1023 C C . SER A 1 127 ? 32.224 3.334 -30.466 1.00 80.75 127 SER A C 1
ATOM 1025 O O . SER A 1 127 ? 32.530 4.506 -30.631 1.00 80.75 127 SER A O 1
ATOM 1027 N N . ASN A 1 128 ? 32.891 2.340 -31.060 1.00 79.25 128 ASN A N 1
ATOM 1028 C CA . ASN A 1 128 ? 33.999 2.564 -31.999 1.00 79.25 128 ASN A CA 1
ATOM 1029 C C . ASN A 1 128 ? 33.531 2.715 -33.461 1.00 79.25 128 ASN A C 1
ATOM 1031 O O . ASN A 1 128 ? 34.358 2.799 -34.366 1.00 79.25 128 ASN A O 1
ATOM 1035 N N . LEU A 1 129 ? 32.221 2.667 -33.717 1.00 78.06 129 LEU A N 1
ATOM 1036 C CA . LEU A 1 129 ? 31.650 2.804 -35.057 1.00 78.06 129 LEU A CA 1
ATOM 1037 C C . LEU A 1 129 ? 31.307 4.271 -35.333 1.00 78.06 129 LEU A C 1
ATOM 1039 O O . LEU A 1 129 ? 30.504 4.852 -34.608 1.00 78.06 129 LEU A O 1
ATOM 1043 N N . GLU A 1 130 ? 31.850 4.834 -36.418 1.00 75.94 130 GLU A N 1
ATOM 1044 C CA . GLU A 1 130 ? 31.651 6.245 -36.807 1.00 75.94 130 GLU A CA 1
ATOM 1045 C C . GLU A 1 130 ? 30.175 6.635 -36.996 1.00 75.94 130 GLU A C 1
ATOM 1047 O O . GLU A 1 130 ? 29.808 7.796 -36.844 1.00 75.94 130 GLU A O 1
ATOM 1052 N N . ASN A 1 131 ? 29.314 5.669 -37.321 1.00 83.88 131 ASN A N 1
ATOM 1053 C CA . ASN A 1 131 ? 27.895 5.883 -37.598 1.00 83.88 131 ASN A CA 1
ATOM 1054 C C . ASN A 1 131 ? 26.973 5.633 -36.392 1.00 83.88 131 ASN A C 1
ATOM 1056 O O . ASN A 1 131 ? 25.754 5.614 -36.560 1.00 83.88 131 ASN A O 1
ATOM 1060 N N . VAL A 1 132 ? 27.525 5.406 -35.200 1.00 81.06 132 VAL A N 1
ATOM 1061 C CA . VAL A 1 132 ? 26.746 5.161 -33.983 1.00 81.06 132 VAL A CA 1
ATOM 1062 C C . VAL A 1 132 ? 27.096 6.223 -32.953 1.00 81.06 132 VAL A C 1
ATOM 1064 O O . VAL A 1 132 ? 28.193 6.227 -32.404 1.00 81.06 132 VAL A O 1
ATOM 1067 N N . SER A 1 133 ? 26.147 7.114 -32.677 1.00 84.06 133 SER A N 1
ATOM 1068 C CA . SER A 1 133 ? 26.308 8.130 -31.641 1.00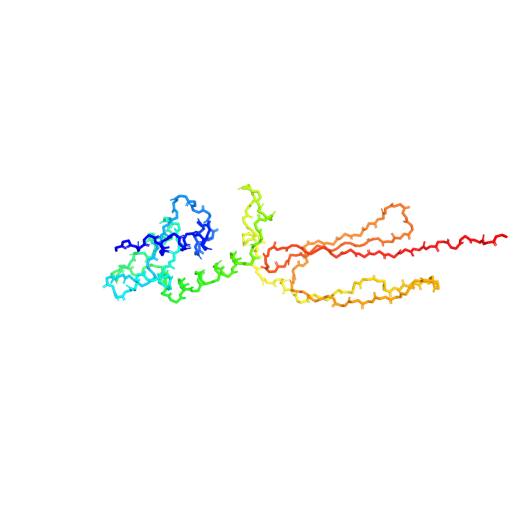 84.06 133 SER A CA 1
ATOM 1069 C C . SER A 1 133 ? 26.146 7.524 -30.250 1.00 84.06 133 SER A C 1
ATOM 1071 O O . SER A 1 133 ? 25.192 6.790 -29.983 1.00 84.06 133 SER A O 1
ATOM 1073 N N . GLU A 1 134 ? 27.069 7.865 -29.359 1.00 88.19 134 GLU A N 1
ATOM 1074 C CA . GLU A 1 134 ? 26.952 7.574 -27.935 1.00 88.19 134 GLU A CA 1
ATOM 1075 C C . GLU A 1 134 ? 25.796 8.385 -27.339 1.00 88.19 134 GLU A C 1
ATOM 1077 O O . GLU A 1 134 ? 25.595 9.557 -27.662 1.00 88.19 134 GLU A O 1
ATOM 1082 N N . HIS A 1 135 ? 25.013 7.745 -26.478 1.00 88.88 135 HIS A N 1
ATOM 1083 C CA . HIS A 1 135 ? 23.910 8.377 -25.768 1.00 88.88 135 HIS A CA 1
ATOM 1084 C C . HIS A 1 135 ? 23.758 7.698 -24.417 1.00 88.88 135 HIS A C 1
ATOM 1086 O O . HIS A 1 135 ? 23.374 6.528 -24.347 1.00 88.88 135 HIS A O 1
ATOM 1092 N N . ILE A 1 136 ? 24.009 8.457 -23.353 1.00 91.38 136 ILE A N 1
ATOM 1093 C CA . ILE A 1 136 ? 23.942 7.982 -21.975 1.00 91.38 136 ILE A CA 1
ATOM 1094 C C . ILE A 1 136 ? 22.838 8.736 -21.248 1.00 91.38 136 ILE A C 1
ATOM 1096 O O . ILE A 1 136 ? 22.843 9.963 -21.188 1.00 91.38 136 ILE A O 1
ATOM 1100 N N . GLU A 1 137 ? 21.917 7.989 -20.655 1.00 93.94 137 GLU A N 1
ATOM 1101 C CA . GLU A 1 137 ? 20.948 8.507 -19.697 1.00 93.94 137 GLU A CA 1
ATOM 1102 C C . GLU A 1 137 ? 21.221 7.896 -18.319 1.00 93.94 137 GLU A C 1
ATOM 1104 O O . GLU A 1 137 ? 21.522 6.708 -18.201 1.00 93.94 137 GLU A O 1
ATOM 1109 N N . ILE A 1 138 ? 21.118 8.705 -17.262 1.00 92.38 138 ILE A N 1
ATOM 1110 C CA . ILE A 1 138 ? 21.261 8.232 -15.882 1.00 92.38 138 ILE A CA 1
ATOM 1111 C C . ILE A 1 138 ? 19.873 7.995 -15.296 1.00 92.38 138 ILE A C 1
ATOM 1113 O O . ILE A 1 138 ? 19.126 8.940 -15.034 1.00 92.38 138 ILE A O 1
ATOM 1117 N N . VAL A 1 139 ? 19.566 6.735 -14.998 1.00 91.50 139 VAL A N 1
ATOM 1118 C CA . VAL A 1 139 ? 18.340 6.340 -14.305 1.00 91.50 139 VAL A CA 1
ATOM 1119 C C . VAL A 1 139 ? 18.620 6.157 -12.819 1.00 91.50 139 VAL A C 1
ATOM 1121 O O . VAL A 1 139 ? 19.532 5.432 -12.415 1.00 91.50 139 VAL A O 1
ATOM 1124 N N . ARG A 1 140 ? 17.794 6.806 -11.995 1.00 90.88 140 ARG A N 1
ATOM 1125 C CA . ARG A 1 140 ? 17.858 6.760 -10.530 1.00 90.88 140 ARG A CA 1
ATOM 1126 C C . ARG A 1 140 ? 16.631 6.069 -9.967 1.00 90.88 140 ARG A C 1
ATOM 1128 O O . ARG A 1 140 ? 15.509 6.476 -10.256 1.00 90.88 140 ARG A O 1
ATOM 1135 N N . PHE A 1 141 ? 16.826 5.076 -9.108 1.00 87.56 141 PHE A N 1
ATOM 1136 C CA . PHE A 1 141 ? 15.719 4.415 -8.418 1.00 87.56 141 PHE A CA 1
ATOM 1137 C C . PHE A 1 141 ? 16.135 3.896 -7.043 1.00 87.56 141 PHE A C 1
ATOM 1139 O O . PHE A 1 141 ? 17.301 3.619 -6.790 1.00 87.56 141 PHE A O 1
ATOM 1146 N N . LYS A 1 142 ? 15.174 3.758 -6.126 1.00 84.75 142 LYS A N 1
ATOM 1147 C CA . LYS A 1 142 ? 15.408 3.083 -4.844 1.00 84.75 142 LYS A CA 1
ATOM 1148 C C . LYS A 1 142 ? 15.183 1.587 -5.019 1.00 84.75 142 LYS A C 1
ATOM 1150 O O . LYS A 1 142 ? 14.121 1.206 -5.501 1.00 84.75 142 LYS A O 1
ATOM 1155 N N . GLY A 1 143 ? 16.123 0.746 -4.599 1.00 88.00 143 GLY A N 1
ATOM 1156 C CA . GLY A 1 143 ? 15.948 -0.702 -4.665 1.00 88.00 143 GLY A CA 1
ATOM 1157 C C . GLY A 1 143 ? 16.939 -1.503 -3.826 1.00 88.00 143 GLY A C 1
ATOM 1158 O O . GLY A 1 143 ? 17.963 -0.987 -3.378 1.00 88.00 143 GLY A O 1
ATOM 1159 N N . LYS A 1 144 ? 16.610 -2.779 -3.620 1.00 86.69 144 LYS A N 1
ATOM 1160 C CA . LYS A 1 144 ? 17.470 -3.813 -3.035 1.00 86.69 144 LYS A CA 1
ATOM 1161 C C . LYS A 1 144 ? 17.981 -4.713 -4.157 1.00 86.69 144 LYS A C 1
ATOM 1163 O O . LYS A 1 144 ? 17.170 -5.258 -4.899 1.00 86.69 144 LYS A O 1
ATOM 1168 N N . LEU A 1 145 ? 19.297 -4.879 -4.284 1.00 88.75 145 LEU A N 1
ATOM 1169 C CA . LEU A 1 145 ? 19.874 -5.870 -5.199 1.00 88.75 145 LEU A CA 1
ATOM 1170 C C . LEU A 1 145 ? 19.552 -7.273 -4.671 1.00 88.75 145 LEU A C 1
ATOM 1172 O O . LEU A 1 145 ? 19.874 -7.588 -3.528 1.00 88.75 145 LEU A O 1
ATOM 1176 N N . LEU A 1 146 ? 18.907 -8.093 -5.494 1.00 87.88 146 LEU A N 1
ATOM 1177 C CA . LEU A 1 146 ? 18.531 -9.464 -5.158 1.00 87.88 146 LEU A CA 1
ATOM 1178 C C . LEU A 1 146 ? 19.477 -10.493 -5.766 1.00 87.88 146 LEU A C 1
ATOM 1180 O O . LEU A 1 146 ? 19.779 -11.496 -5.127 1.00 87.88 146 LEU A O 1
ATOM 1184 N N . ALA A 1 147 ? 19.928 -10.252 -6.995 1.00 84.88 147 ALA A N 1
ATOM 1185 C CA . ALA A 1 147 ? 20.830 -11.146 -7.702 1.00 84.88 147 ALA A CA 1
ATOM 1186 C C . ALA A 1 147 ? 21.676 -10.377 -8.718 1.00 84.88 147 ALA A C 1
ATOM 1188 O O . ALA A 1 147 ? 21.221 -9.396 -9.308 1.00 84.88 147 ALA A O 1
ATOM 1189 N N . GLU A 1 148 ? 22.890 -10.865 -8.945 1.00 92.12 148 GLU A N 1
ATOM 1190 C CA . GLU A 1 148 ? 23.749 -10.473 -10.056 1.00 92.12 148 GLU A CA 1
ATOM 1191 C C . GLU A 1 148 ? 24.178 -11.737 -10.796 1.00 92.12 148 GLU A C 1
ATOM 1193 O O . GLU A 1 148 ? 24.562 -12.729 -10.179 1.00 92.12 148 GLU A O 1
ATOM 1198 N N . GLU A 1 149 ? 24.151 -11.681 -12.120 1.00 90.75 149 GLU A N 1
ATOM 1199 C CA . GLU A 1 149 ? 24.653 -12.734 -12.985 1.00 90.75 149 GLU A CA 1
ATOM 1200 C C . GLU A 1 149 ? 25.655 -12.152 -13.982 1.00 90.75 149 GLU A C 1
ATOM 1202 O O . GLU A 1 149 ? 25.434 -11.087 -14.568 1.00 90.75 149 GLU A O 1
ATOM 1207 N N . ARG A 1 150 ? 26.751 -12.880 -14.206 1.00 87.00 150 ARG A N 1
ATOM 1208 C CA . ARG A 1 150 ? 27.682 -12.653 -15.314 1.00 87.00 150 ARG A CA 1
ATOM 1209 C C . ARG A 1 150 ? 27.728 -13.908 -16.160 1.00 87.00 150 ARG A C 1
ATOM 1211 O O . ARG A 1 150 ? 27.996 -14.983 -15.632 1.00 87.00 150 ARG A O 1
ATOM 1218 N N . TYR A 1 151 ? 27.483 -13.771 -17.454 1.00 81.38 151 TYR A N 1
ATOM 1219 C CA . TYR A 1 151 ? 27.429 -14.914 -18.356 1.00 81.38 151 TYR A CA 1
ATOM 1220 C C . TYR A 1 151 ? 28.003 -14.582 -19.732 1.00 81.38 151 TYR A C 1
ATOM 1222 O O . TYR A 1 151 ? 28.150 -13.420 -20.121 1.00 81.38 151 TYR A O 1
ATOM 1230 N N . TRP A 1 152 ? 28.314 -15.650 -20.463 1.00 78.25 152 TRP A N 1
ATOM 1231 C CA . TRP A 1 152 ? 28.807 -15.630 -21.833 1.00 78.25 152 TRP A CA 1
ATOM 1232 C C . TRP A 1 152 ? 27.800 -16.386 -22.697 1.00 78.25 152 TRP A C 1
ATOM 1234 O O . TRP A 1 152 ? 27.445 -17.518 -22.381 1.00 78.25 152 TRP A O 1
ATOM 1244 N N . ASN A 1 153 ? 27.318 -15.777 -23.777 1.00 69.25 153 ASN A N 1
ATOM 1245 C CA . ASN A 1 153 ? 26.310 -16.367 -24.670 1.00 69.25 153 ASN A CA 1
ATOM 1246 C C . ASN A 1 153 ? 26.917 -16.927 -25.971 1.00 69.25 153 ASN A C 1
ATOM 1248 O O . ASN A 1 153 ? 26.250 -16.971 -26.999 1.00 69.25 153 ASN A O 1
ATOM 1252 N N . GLY A 1 154 ? 28.197 -17.309 -25.947 1.00 65.88 154 GLY A N 1
ATOM 1253 C CA . GLY A 1 154 ? 28.931 -17.751 -27.138 1.00 65.88 154 GLY A CA 1
ATOM 1254 C C . GLY A 1 154 ? 29.509 -16.614 -27.992 1.00 65.88 154 GLY A C 1
ATOM 1255 O O . GLY A 1 154 ? 30.217 -16.889 -28.957 1.00 65.88 154 GLY A O 1
ATOM 1256 N N . SER A 1 155 ? 29.270 -15.350 -27.629 1.00 61.09 155 SER A N 1
ATOM 1257 C CA . SER A 1 155 ? 30.007 -14.196 -28.157 1.00 61.09 155 SER A CA 1
ATOM 1258 C C . SER A 1 155 ? 31.244 -13.881 -27.295 1.00 61.09 155 SER A C 1
ATOM 1260 O O . SER A 1 155 ? 31.319 -14.262 -26.128 1.00 61.09 155 SER A O 1
ATOM 1262 N N . THR A 1 156 ? 32.219 -13.145 -27.838 1.00 64.38 156 THR A N 1
ATOM 1263 C CA . THR A 1 156 ? 33.405 -12.625 -27.113 1.00 64.38 156 THR A CA 1
ATOM 1264 C C . THR A 1 156 ? 33.077 -11.466 -26.159 1.00 64.38 156 THR A C 1
ATOM 1266 O O . THR A 1 156 ? 33.968 -10.735 -25.722 1.00 64.38 156 THR A O 1
ATOM 1269 N N . SER A 1 157 ? 31.794 -11.268 -25.863 1.00 74.38 157 SER A N 1
ATOM 1270 C CA . SER A 1 157 ? 31.247 -10.093 -25.199 1.00 74.38 157 SER A CA 1
ATOM 1271 C C . SER A 1 157 ? 30.698 -10.487 -23.824 1.00 74.38 157 SER A C 1
ATOM 1273 O O . SER A 1 157 ? 29.792 -11.321 -23.752 1.00 74.38 157 SER A O 1
ATOM 1275 N N . PRO A 1 158 ? 31.229 -9.943 -22.716 1.00 81.69 158 PRO A N 1
ATOM 1276 C CA . PRO A 1 158 ? 30.697 -10.233 -21.392 1.00 81.69 158 PRO A CA 1
ATOM 1277 C C . PRO A 1 158 ? 29.307 -9.608 -21.232 1.00 81.69 158 PRO A C 1
ATOM 1279 O O . PRO A 1 158 ? 29.105 -8.429 -21.537 1.00 81.69 158 PRO A O 1
ATOM 1282 N N . HIS A 1 159 ? 28.356 -10.388 -20.713 1.00 87.31 159 HIS A N 1
ATOM 1283 C CA . HIS A 1 159 ? 27.038 -9.901 -20.314 1.00 87.31 159 HIS A CA 1
ATOM 1284 C C . HIS A 1 159 ? 26.920 -9.872 -18.792 1.00 87.31 159 HIS A C 1
ATOM 1286 O O . HIS A 1 159 ? 27.389 -10.777 -18.096 1.00 87.31 159 HIS A O 1
ATOM 1292 N N . ARG A 1 160 ? 26.238 -8.848 -18.276 1.00 89.19 160 ARG A N 1
ATOM 1293 C CA . ARG A 1 160 ? 25.902 -8.715 -16.859 1.00 89.19 160 ARG A CA 1
ATOM 1294 C C . ARG A 1 160 ? 24.422 -8.404 -16.701 1.00 89.19 160 ARG A C 1
ATOM 1296 O O . ARG A 1 160 ? 23.874 -7.585 -17.439 1.00 89.19 160 ARG A O 1
ATOM 1303 N N . ARG A 1 161 ? 23.782 -9.054 -15.734 1.00 93.38 161 ARG A N 1
ATOM 1304 C CA . ARG A 1 161 ? 22.418 -8.757 -15.295 1.00 93.38 161 ARG A CA 1
ATOM 1305 C C . ARG A 1 161 ? 22.412 -8.505 -13.805 1.00 93.38 161 ARG A C 1
ATOM 1307 O O . ARG A 1 161 ? 23.058 -9.223 -13.052 1.00 93.38 161 ARG A O 1
ATOM 1314 N N . GLU A 1 162 ? 21.652 -7.514 -13.385 1.00 94.12 162 GLU A N 1
ATOM 1315 C CA . GLU A 1 162 ? 21.365 -7.253 -11.983 1.00 94.12 162 GLU A CA 1
ATOM 1316 C C . GLU A 1 162 ? 19.847 -7.183 -11.816 1.00 94.12 162 GLU A C 1
ATOM 1318 O O . GLU A 1 162 ? 19.162 -6.509 -12.588 1.00 94.12 162 GLU A O 1
ATOM 1323 N N . LEU A 1 163 ? 19.323 -7.887 -10.817 1.00 93.25 163 LEU A N 1
ATOM 1324 C CA . LEU A 1 163 ? 17.911 -7.888 -10.456 1.00 93.25 163 LEU A CA 1
ATOM 1325 C C . LEU A 1 163 ? 17.729 -7.095 -9.168 1.00 93.25 163 LEU A C 1
ATOM 1327 O O . LEU A 1 163 ? 18.268 -7.466 -8.126 1.00 93.25 163 LEU A O 1
ATOM 1331 N N . TYR A 1 164 ? 16.926 -6.043 -9.222 1.00 90.38 164 TYR A N 1
ATOM 1332 C CA . TYR A 1 164 ? 16.585 -5.212 -8.078 1.00 90.38 164 TYR A CA 1
ATOM 1333 C C . TYR A 1 164 ? 15.106 -5.346 -7.733 1.00 90.38 164 TYR A C 1
ATOM 1335 O O . TYR A 1 164 ? 14.267 -5.344 -8.626 1.00 90.38 164 TYR A O 1
ATOM 1343 N N . GLN A 1 165 ? 14.770 -5.385 -6.446 1.00 87.19 165 GLN A N 1
ATOM 1344 C CA . GLN A 1 165 ? 13.406 -5.171 -5.956 1.00 87.19 165 GLN A CA 1
ATOM 1345 C C . GLN A 1 165 ? 13.247 -3.710 -5.543 1.00 87.19 165 GLN A C 1
ATOM 1347 O O . GLN A 1 165 ? 14.068 -3.193 -4.783 1.00 87.19 165 GLN A O 1
ATOM 1352 N N . VAL A 1 166 ? 12.204 -3.036 -6.020 1.00 83.88 166 VAL A N 1
ATOM 1353 C CA . VAL A 1 166 ? 11.916 -1.635 -5.673 1.00 83.88 166 VAL A CA 1
ATOM 1354 C C . VAL A 1 166 ? 10.781 -1.544 -4.637 1.00 83.88 166 VAL A C 1
ATOM 1356 O O . VAL A 1 166 ? 10.009 -2.495 -4.512 1.00 83.88 166 VAL A O 1
ATOM 1359 N N . PRO A 1 167 ? 10.629 -0.425 -3.890 1.00 71.00 167 PRO A N 1
ATOM 1360 C CA . PRO A 1 167 ? 9.643 -0.301 -2.806 1.00 71.00 167 PRO A CA 1
ATOM 1361 C C . PRO A 1 167 ? 8.191 -0.619 -3.176 1.00 71.00 167 PRO A C 1
ATOM 1363 O O . PRO A 1 167 ? 7.416 -1.010 -2.312 1.00 71.00 167 PRO A O 1
ATOM 1366 N N . SER A 1 168 ? 7.810 -0.467 -4.446 1.00 68.25 168 SER A N 1
ATOM 1367 C CA . SER A 1 168 ? 6.468 -0.818 -4.925 1.00 68.25 168 SER A CA 1
ATOM 1368 C C . SER A 1 168 ? 6.216 -2.330 -5.020 1.00 68.25 168 SER A C 1
ATOM 1370 O O . SER A 1 168 ? 5.112 -2.739 -5.367 1.00 68.25 168 SER A O 1
ATOM 1372 N N . GLY A 1 169 ? 7.223 -3.168 -4.759 1.00 65.44 169 GLY A N 1
ATOM 1373 C CA . GLY A 1 169 ? 7.175 -4.613 -4.989 1.00 65.44 169 GLY A CA 1
ATOM 1374 C C . GLY A 1 169 ? 7.459 -5.015 -6.440 1.00 65.44 169 GLY A C 1
ATOM 1375 O O . GLY A 1 169 ? 7.464 -6.204 -6.745 1.00 65.44 169 GLY A O 1
ATOM 1376 N N . ARG A 1 170 ? 7.719 -4.047 -7.334 1.00 71.94 170 ARG A N 1
ATOM 1377 C CA . ARG A 1 170 ? 8.174 -4.303 -8.710 1.00 71.94 170 ARG A CA 1
ATOM 1378 C C . ARG A 1 170 ? 9.645 -4.731 -8.726 1.00 71.94 170 ARG A C 1
ATOM 1380 O O . ARG A 1 170 ? 10.386 -4.503 -7.765 1.00 71.94 170 ARG A O 1
ATOM 1387 N N . TYR A 1 171 ? 10.075 -5.275 -9.859 1.00 85.50 171 TYR A N 1
ATOM 1388 C CA . TYR A 1 171 ? 11.468 -5.620 -10.113 1.00 85.50 171 TYR A CA 1
ATOM 1389 C C . TYR A 1 171 ? 12.051 -4.769 -11.242 1.00 85.50 171 TYR A C 1
ATOM 1391 O O . TYR A 1 171 ? 11.364 -4.465 -12.214 1.00 85.50 171 TYR A O 1
ATOM 1399 N N . VAL A 1 172 ? 13.323 -4.397 -11.116 1.00 90.75 172 VAL A N 1
ATOM 1400 C CA . VAL A 1 172 ? 14.112 -3.747 -12.167 1.00 90.75 172 VAL A CA 1
ATOM 1401 C C . VAL A 1 172 ? 15.223 -4.702 -12.569 1.00 90.75 172 VAL A C 1
ATOM 1403 O O . VAL A 1 172 ? 15.992 -5.148 -11.719 1.00 90.75 172 VAL A O 1
ATOM 1406 N N . VAL A 1 173 ? 15.312 -5.006 -13.862 1.00 93.44 173 VAL A N 1
ATOM 1407 C CA . VAL A 1 173 ? 16.427 -5.766 -14.431 1.00 93.44 173 VAL A CA 1
ATOM 1408 C C . VAL A 1 173 ? 17.328 -4.792 -15.168 1.00 93.44 173 VAL A C 1
ATOM 1410 O O . VAL A 1 173 ? 16.927 -4.209 -16.172 1.00 93.44 173 VAL A O 1
ATOM 1413 N N . TYR A 1 174 ? 18.547 -4.623 -14.672 1.00 93.69 174 TYR A N 1
ATOM 1414 C CA . TYR A 1 174 ? 19.583 -3.887 -15.379 1.00 93.69 174 TYR A CA 1
ATOM 1415 C C . TYR A 1 174 ? 20.427 -4.876 -16.179 1.00 93.69 174 TYR A C 1
ATOM 1417 O O . TYR A 1 174 ? 21.028 -5.787 -15.609 1.00 93.69 174 TYR A O 1
ATOM 1425 N N . HIS A 1 175 ? 20.450 -4.719 -17.501 1.00 91.62 175 HIS A N 1
ATOM 1426 C CA . HIS A 1 175 ? 21.258 -5.531 -18.406 1.00 91.62 175 HIS A CA 1
ATOM 1427 C C . HIS A 1 175 ? 22.288 -4.647 -19.092 1.00 91.62 175 HIS A C 1
ATOM 1429 O O . HIS A 1 175 ? 21.950 -3.607 -19.647 1.00 91.62 175 HIS A O 1
ATOM 1435 N N . TRP A 1 176 ? 23.541 -5.084 -19.062 1.00 87.56 176 TRP A N 1
ATOM 1436 C CA . TRP A 1 176 ? 24.634 -4.423 -19.758 1.00 87.56 176 TRP A CA 1
ATOM 1437 C C . TRP A 1 176 ? 25.503 -5.462 -20.461 1.00 87.56 176 TRP A C 1
ATOM 1439 O O . TRP A 1 176 ? 25.663 -6.597 -19.997 1.00 87.56 176 TRP A O 1
ATOM 1449 N N . CYS A 1 177 ? 26.041 -5.075 -21.612 1.00 85.38 177 CYS A N 1
ATOM 1450 C CA . CYS A 1 177 ? 26.909 -5.907 -22.425 1.00 85.38 177 CYS A CA 1
ATOM 1451 C C . CYS A 1 177 ? 27.923 -5.053 -23.187 1.00 85.38 177 CYS A C 1
ATOM 1453 O O . CYS A 1 177 ? 27.638 -3.909 -23.539 1.00 85.38 177 CYS A O 1
ATOM 1455 N N . VAL A 1 178 ? 29.102 -5.621 -23.439 1.00 80.94 178 VAL A N 1
ATOM 1456 C CA . VAL A 1 178 ? 30.165 -4.977 -24.224 1.00 80.94 178 VAL A CA 1
ATOM 1457 C C . VAL A 1 178 ? 30.338 -5.737 -25.521 1.00 80.94 178 VAL A C 1
ATOM 1459 O O . VAL A 1 178 ? 30.938 -6.804 -25.507 1.00 80.94 178 VAL A O 1
ATOM 1462 N N . HIS A 1 179 ? 29.844 -5.196 -26.631 1.00 72.56 179 HIS A N 1
ATOM 1463 C CA . HIS A 1 179 ? 30.019 -5.819 -27.939 1.00 72.56 179 HIS A CA 1
ATOM 1464 C C . HIS A 1 179 ? 31.435 -5.568 -28.471 1.00 72.56 179 HIS A C 1
ATOM 1466 O O . HIS A 1 179 ? 31.766 -4.456 -28.875 1.00 72.56 179 HIS A O 1
ATOM 1472 N N . ASN A 1 180 ? 32.267 -6.611 -28.512 1.00 62.72 180 ASN A N 1
ATOM 1473 C CA . ASN A 1 180 ? 33.552 -6.565 -29.209 1.00 62.72 180 ASN A CA 1
ATOM 1474 C C . ASN A 1 180 ? 33.359 -6.953 -30.679 1.00 62.72 180 ASN A C 1
ATOM 1476 O O . ASN A 1 180 ? 33.352 -8.137 -31.024 1.00 62.72 180 ASN A O 1
ATOM 1480 N N . THR A 1 181 ? 33.224 -5.970 -31.566 1.00 56.72 181 THR A N 1
ATOM 1481 C CA . THR A 1 181 ? 33.219 -6.232 -33.009 1.00 56.72 181 THR A CA 1
ATOM 1482 C C . THR A 1 181 ? 34.653 -6.514 -33.460 1.00 56.72 181 THR A C 1
ATOM 1484 O O . THR A 1 181 ? 35.493 -5.617 -33.491 1.00 56.72 181 THR A O 1
ATOM 1487 N N . ILE A 1 182 ? 34.964 -7.766 -33.809 1.00 54.16 182 ILE A N 1
ATOM 1488 C CA . ILE A 1 182 ? 36.222 -8.091 -34.493 1.00 54.16 182 ILE A CA 1
ATOM 1489 C C . ILE A 1 182 ? 36.190 -7.366 -35.842 1.00 54.16 182 ILE A C 1
ATOM 1491 O O . ILE A 1 182 ? 35.336 -7.664 -36.679 1.00 54.16 182 ILE A O 1
ATOM 1495 N N . MET A 1 183 ? 37.104 -6.414 -36.055 1.00 46.12 183 MET A N 1
ATOM 1496 C CA . MET A 1 183 ? 37.300 -5.777 -37.357 1.00 46.12 183 MET A CA 1
ATOM 1497 C C . MET A 1 183 ? 37.585 -6.866 -38.396 1.00 46.12 183 MET A C 1
ATOM 1499 O O . MET A 1 183 ? 38.676 -7.441 -38.421 1.00 46.12 183 MET A O 1
ATOM 1503 N N . LYS A 1 184 ? 36.612 -7.174 -39.262 1.00 43.25 184 LYS A N 1
ATOM 1504 C CA . LYS A 1 184 ? 36.903 -7.894 -40.504 1.00 43.25 184 LYS A CA 1
ATOM 1505 C C . LYS A 1 184 ? 37.856 -6.999 -41.289 1.00 43.25 184 LYS A C 1
ATOM 1507 O O . LYS A 1 184 ? 37.453 -5.928 -41.731 1.00 43.25 184 LYS A O 1
ATOM 1512 N N . LYS A 1 185 ? 39.119 -7.419 -41.420 1.00 41.19 185 LYS A N 1
ATOM 1513 C CA . LYS A 1 185 ? 40.067 -6.806 -42.355 1.00 41.19 185 LYS A CA 1
ATOM 1514 C C . LYS A 1 185 ? 39.387 -6.751 -43.723 1.00 41.19 185 LYS A C 1
ATOM 1516 O O . LYS A 1 185 ? 39.056 -7.796 -44.279 1.00 41.19 185 LYS A O 1
ATOM 1521 N N . LEU A 1 186 ? 39.133 -5.541 -44.212 1.00 42.00 186 LEU A N 1
ATOM 1522 C CA . LEU A 1 186 ? 38.812 -5.311 -45.614 1.00 42.00 186 LEU A CA 1
ATOM 1523 C C . LEU A 1 186 ? 40.046 -5.752 -46.417 1.00 42.00 186 LEU A C 1
ATOM 1525 O O . LEU A 1 186 ? 41.151 -5.284 -46.138 1.00 42.00 186 LEU A O 1
ATOM 1529 N N . HIS A 1 187 ? 39.852 -6.733 -47.299 1.00 43.03 187 HIS A N 1
ATOM 1530 C CA . HIS A 1 187 ? 40.837 -7.187 -48.280 1.00 43.03 187 HIS A CA 1
ATOM 1531 C C . HIS A 1 187 ? 40.793 -6.297 -49.517 1.00 43.03 187 HIS A C 1
ATOM 1533 O O . HIS A 1 187 ? 39.667 -5.900 -49.895 1.00 43.03 187 HIS A O 1
#

pLDDT: mean 80.87, std 16.86, range [40.72, 98.19]

Radius of gyration: 25.25 Å; chains: 1; bounding box: 65×29×81 Å

Foldseek 3Di:
DDADPVLFVVQCVLLVCAFLAPRDRQDVQKDWDFLQDVVNVTDSHNLRTGIHGPVVRVQQPPPDPPDPDDDHQHSVNRSCSSVVSSVLSVPDDPVPDDDPPDDDLVVVPPDPPAWDWDKDWDDQCDDPDPPDDRDTDIDIATWHWDDKDWDDPPAPKIKIWIWTQGPSSDIDIDIDIDDDDDPPPDD

Sequence (187 aa):
MPFPKGVREDALVRSRRYCCVCHEHAGRGAEVHHIVQEADGGSNEIENAIVLCFKCHAEAGHYNPRHPRGTKYSVTELQKHRDEWWKYCESYDPELRPNDNEKHPLNLIPNGQDIKLIEKEIGILSSNLENVSEHIEIVRFKGKLLAEERYWNGSTSPHRRELYQVPSGRYVVYHWCVHNTIMKKLH

Secondary structure (DSSP, 8-state):
-PPPHHHHHHHHHHTTTB-TTT--B-GGGEEEEESS-GGGT--SSGGGEEEEEHHHHHHHH---TT---SPPPPHHHHHHHHHHHHHHHHT--GGGPPPTTS--GGGG-S-SSS-EEEEEEEEE-----TT---EEEEEEEEEEEEEEEEE--SSSS-EEEEEEE-TTS-EEEEEEE----------